Protein AF-A0A9E0UD85-F1 (afdb_monomer_lite)

Radius of gyration: 29.54 Å; chains: 1; bounding box: 103×54×74 Å

Foldseek 3Di:
DVLVVVVVLLCLLQVCLVVCQVVVCVVVVDAAPPQQFQDPRRGQAQPSQLLSLLSNLLLLLLVLLLLDDPVCSCVSVVVSVVSSVVSLCVCVVLSGHDNVNSVVSNVVSCVSSVVSSVVCVVPDDSPNPCPVSSVVSVVVVVVVVVVCCVPCVVVVVRRSDRDQQADEDAPVRCVPCVVVVPDQWADDPPNPAIAGWFKKKFDDVVLVVVLVVVVQKDFFAADDPVCVCVQQDLVDDQRSAGAYWDDGPNWTWPTWIWHCDPVNWIKIKTKTFDSYHYDVAGGMIIIHIFTWDWDDDVSRGIHTGTDRVPQDQDPVSVVSQVVVQVVDDPRMDMDTDDRDDDPPPPDDPPPPDDDDDDD

Secondary structure (DSSP, 8-state):
-HHHHHHHHHHHHHHHHHHHHHHHHHHH-PBPP-S----S-SB-SS-HHHHHHHHHHHHHHHHHHTTS-GGGTHHHHHHHHHHHHHHHHHHHHTTSS-HHHHHHHHHHHHHHHHHHHHHHHHHS---TT-HHHHHHHHHHHHHHHHHHHHHHHHHHHHHHS-----EEE-HHHHHHTGGGGS-SB---SSTT--PBP-EEEES-HHHHHHHHHHTT-EE--B--TTTGGGGG-TTS-TTTSPBPP-EETTEEPSEEEEE--TTS--EEEEEEEEEEEETTSPEEEEEEEEEEEEEEETTTEEEEEEPSS--S--HHHHHHHHHHHHHS-TT-EEEEPPPPPPTTTT-------------

Sequence (359 aa):
RGRIRHAYYWLAAAGFATLATPLLGALLRVPRPHLGLGLTLPWSFPSGPVLLATCVYGFLAISTARVLPERTRWLPFALASTLVAGAASSRVYLGAEWLTDVLGSIALGLAWVSALGLAFHRHSGLDRGRRLDAAVPVLTLVAGLAVQGWLFGESDLARYTPAPRVETLTRADWLADGWRRLPARRAALRQREGHSMTLQYAGDPADLAAIMEGLGWQQAETLDWDNALRLLSPSLPLADLPLIPQVVEGRQEAIALVNPGRDGKRRVLRLWPTRFRLAGGPPLWVGYVANLRRGSILDLIAFPATDSQAGGLSLGDRADLEAVNDWLPACQRLLLLPPAPSLHAGSEPHSRGVSVTRP

Structure (mmCIF, N/CA/C/O backbone):
data_AF-A0A9E0UD85-F1
#
_entry.id   AF-A0A9E0UD85-F1
#
loop_
_atom_site.group_PDB
_atom_site.id
_atom_site.type_symbol
_atom_site.label_atom_id
_atom_site.label_alt_id
_atom_site.label_comp_id
_atom_site.label_asym_id
_atom_site.label_entity_id
_atom_site.label_seq_id
_atom_site.pdbx_PDB_ins_code
_atom_site.Cartn_x
_atom_site.Cartn_y
_atom_site.Cartn_z
_atom_site.occupancy
_atom_site.B_iso_or_equiv
_atom_site.auth_seq_id
_atom_site.auth_comp_id
_atom_site.auth_asym_id
_atom_site.auth_atom_id
_atom_site.pdbx_PDB_model_num
ATOM 1 N N . ARG A 1 1 ? 36.569 -1.481 -28.384 1.00 54.25 1 ARG A N 1
ATOM 2 C CA . ARG A 1 1 ? 35.884 -0.221 -28.787 1.00 54.25 1 ARG A CA 1
ATOM 3 C C . ARG A 1 1 ? 34.349 -0.323 -28.756 1.00 54.25 1 ARG A C 1
ATOM 5 O O . ARG A 1 1 ? 33.740 0.591 -28.224 1.00 54.25 1 ARG A O 1
ATOM 12 N N . GLY A 1 2 ? 33.718 -1.412 -29.228 1.00 61.16 2 GLY A N 1
ATOM 13 C CA . GLY A 1 2 ? 32.248 -1.585 -29.174 1.00 61.16 2 GLY A CA 1
ATOM 14 C C . GLY A 1 2 ? 31.633 -1.544 -27.762 1.00 61.16 2 GLY A C 1
ATOM 15 O O . GLY A 1 2 ? 30.751 -0.735 -27.519 1.00 61.16 2 GLY A O 1
ATOM 16 N N . ARG A 1 3 ? 32.156 -2.315 -26.795 1.00 64.81 3 ARG A N 1
ATOM 17 C CA . ARG A 1 3 ? 31.612 -2.386 -25.415 1.00 64.81 3 ARG A CA 1
ATOM 18 C C . ARG A 1 3 ? 31.522 -1.037 -24.682 1.00 64.81 3 ARG A C 1
ATOM 20 O O . ARG A 1 3 ? 30.526 -0.769 -24.024 1.00 64.81 3 ARG A O 1
ATOM 27 N N . ILE A 1 4 ? 32.517 -0.167 -24.859 1.00 67.75 4 ILE A N 1
ATOM 28 C CA . ILE A 1 4 ? 32.550 1.171 -24.240 1.00 67.75 4 ILE A CA 1
ATOM 29 C C . ILE A 1 4 ? 31.417 2.057 -24.788 1.00 67.75 4 ILE A C 1
ATOM 31 O O . ILE A 1 4 ? 30.786 2.794 -24.041 1.00 67.75 4 ILE A O 1
ATOM 35 N N . ARG A 1 5 ? 31.085 1.935 -26.081 1.00 74.31 5 ARG A N 1
ATOM 36 C CA . ARG A 1 5 ? 29.978 2.689 -26.691 1.00 74.31 5 ARG A CA 1
ATOM 37 C C . ARG A 1 5 ? 28.620 2.273 -26.129 1.00 74.31 5 ARG A C 1
ATOM 39 O O . ARG A 1 5 ? 27.793 3.135 -25.869 1.00 74.31 5 ARG A O 1
ATOM 46 N N . HIS A 1 6 ? 28.406 0.978 -25.889 1.00 76.31 6 HIS A N 1
ATOM 47 C CA . HIS A 1 6 ? 27.163 0.485 -25.283 1.00 76.31 6 HIS A CA 1
ATOM 48 C C . HIS A 1 6 ? 26.984 1.005 -23.851 1.00 76.31 6 HIS A C 1
ATOM 50 O O . HIS A 1 6 ? 25.877 1.391 -23.486 1.00 76.31 6 HIS A O 1
ATOM 56 N N . ALA A 1 7 ? 28.068 1.083 -23.071 1.00 80.56 7 ALA A N 1
ATOM 57 C CA . ALA A 1 7 ? 28.034 1.670 -21.733 1.00 80.56 7 ALA A CA 1
ATOM 58 C C . ALA A 1 7 ? 27.605 3.148 -21.759 1.00 80.56 7 ALA A C 1
ATOM 60 O O . ALA A 1 7 ? 26.791 3.553 -20.935 1.00 80.56 7 ALA A O 1
ATOM 61 N N . TYR A 1 8 ? 28.060 3.938 -22.741 1.00 86.38 8 TYR A N 1
ATOM 62 C CA . TYR A 1 8 ? 27.617 5.331 -22.883 1.00 86.38 8 TYR A CA 1
ATOM 63 C C . TYR A 1 8 ? 26.123 5.468 -23.181 1.00 86.38 8 TYR A C 1
ATOM 65 O O . TYR A 1 8 ? 25.491 6.366 -22.637 1.00 86.38 8 TYR A O 1
ATOM 73 N N . TYR A 1 9 ? 25.531 4.583 -23.991 1.00 87.19 9 TYR A N 1
ATOM 74 C CA . TYR A 1 9 ? 24.081 4.616 -24.217 1.00 87.19 9 TYR A CA 1
ATOM 75 C C . TYR A 1 9 ? 23.294 4.265 -22.948 1.00 87.19 9 TYR A C 1
ATOM 77 O O . TYR A 1 9 ? 22.288 4.906 -22.666 1.00 87.19 9 TYR A O 1
ATOM 85 N N . TRP A 1 10 ? 23.775 3.313 -22.144 1.00 87.50 10 TRP A N 1
ATOM 86 C CA . TRP A 1 10 ? 23.178 3.009 -20.840 1.00 87.50 10 TRP A CA 1
ATOM 87 C C . TRP A 1 10 ? 23.283 4.180 -19.860 1.00 87.50 10 TRP A C 1
ATOM 89 O O . TRP A 1 10 ? 22.296 4.531 -19.212 1.00 87.50 10 TRP A O 1
ATOM 99 N N . LEU A 1 11 ? 24.448 4.829 -19.806 1.00 89.06 11 LEU A N 1
ATOM 100 C CA . LEU A 1 11 ? 24.644 6.048 -19.024 1.00 89.06 11 LEU A CA 1
ATOM 101 C C . LEU A 1 11 ? 23.749 7.186 -19.519 1.00 89.06 11 LEU A C 1
ATOM 103 O O . LEU A 1 11 ? 23.201 7.909 -18.701 1.00 89.06 11 LEU A O 1
ATOM 107 N N . ALA A 1 12 ? 23.545 7.330 -20.828 1.00 90.62 12 ALA A N 1
ATOM 108 C CA . ALA A 1 12 ? 22.638 8.330 -21.386 1.00 90.62 12 ALA A CA 1
ATOM 109 C C . ALA A 1 12 ? 21.160 8.019 -21.082 1.00 90.62 12 ALA A C 1
ATOM 111 O O . ALA A 1 12 ? 20.381 8.935 -20.825 1.00 90.62 12 ALA A O 1
ATOM 112 N N . ALA A 1 13 ? 20.765 6.741 -21.078 1.00 90.19 13 ALA A N 1
ATOM 113 C CA . ALA A 1 13 ? 19.411 6.319 -20.722 1.00 90.19 13 ALA A CA 1
ATOM 114 C C . ALA A 1 13 ? 19.089 6.641 -19.253 1.00 90.19 13 ALA A C 1
ATOM 116 O O . ALA A 1 13 ? 18.087 7.295 -18.974 1.00 90.19 13 ALA A O 1
ATOM 117 N N . ALA A 1 14 ? 19.952 6.228 -18.319 1.00 90.56 14 ALA A N 1
ATOM 118 C CA . ALA A 1 14 ? 19.758 6.498 -16.893 1.00 90.56 14 ALA A CA 1
ATOM 119 C C . ALA A 1 14 ? 20.010 7.977 -16.541 1.00 90.56 14 ALA A C 1
ATOM 121 O O . ALA A 1 14 ? 19.222 8.597 -15.827 1.00 90.56 14 ALA A O 1
ATOM 122 N N . GLY A 1 15 ? 21.075 8.555 -17.103 1.00 92.00 15 GLY A N 1
ATOM 123 C CA . GLY A 1 15 ? 21.541 9.916 -16.844 1.00 92.00 15 GLY A CA 1
ATOM 124 C C . GLY A 1 15 ? 20.521 10.989 -17.214 1.00 92.00 15 GLY A C 1
ATOM 125 O O . GLY A 1 15 ? 20.361 11.970 -16.488 1.00 92.00 15 GLY A O 1
ATOM 126 N N . PHE A 1 16 ? 19.773 10.785 -18.304 1.00 94.62 16 PHE A N 1
ATOM 127 C CA . PHE A 1 16 ? 18.708 11.706 -18.692 1.00 94.62 16 PHE A CA 1
ATOM 128 C C . PHE A 1 16 ? 17.639 11.829 -17.607 1.00 94.62 16 PHE A C 1
ATOM 130 O O . PHE A 1 16 ? 17.331 12.940 -17.192 1.00 94.62 16 PHE A O 1
ATOM 137 N N . ALA A 1 17 ? 17.117 10.712 -17.092 1.00 92.38 17 ALA A N 1
ATOM 138 C CA . ALA A 1 17 ? 16.087 10.751 -16.057 1.00 92.38 17 ALA A CA 1
ATOM 139 C C . ALA A 1 17 ? 16.604 11.390 -14.757 1.00 92.38 17 ALA A C 1
ATOM 141 O O . ALA A 1 17 ? 15.901 12.202 -14.151 1.00 92.38 17 ALA A O 1
ATOM 142 N N . THR A 1 18 ? 17.846 11.091 -14.357 1.00 91.44 18 THR A N 1
ATOM 143 C CA . THR A 1 18 ? 18.454 11.669 -13.146 1.00 91.44 18 THR A CA 1
ATOM 144 C C . THR A 1 18 ? 18.678 13.178 -13.239 1.00 91.44 18 THR A C 1
ATOM 146 O O . THR A 1 18 ? 18.594 13.858 -12.223 1.00 91.44 18 THR A O 1
ATOM 149 N N . LEU A 1 19 ? 18.934 13.713 -14.438 1.00 94.00 19 LEU A N 1
ATOM 150 C CA . LEU A 1 19 ? 19.153 15.147 -14.658 1.00 94.00 19 LEU A CA 1
ATOM 151 C C . LEU A 1 19 ? 17.847 15.898 -14.941 1.00 94.00 19 LEU A C 1
ATOM 153 O O . LEU A 1 19 ? 17.613 16.971 -14.387 1.00 94.00 19 LEU A O 1
ATOM 157 N N . ALA A 1 20 ? 16.980 15.330 -15.780 1.00 93.00 20 ALA A N 1
ATOM 158 C CA . ALA A 1 20 ? 15.721 15.949 -16.178 1.00 93.00 20 ALA A CA 1
ATOM 159 C C . ALA A 1 20 ? 14.769 16.120 -14.990 1.00 93.00 20 ALA A C 1
ATOM 161 O O . ALA A 1 20 ? 14.083 17.133 -14.913 1.00 93.00 20 ALA A O 1
ATOM 162 N N . THR A 1 21 ? 14.758 15.173 -14.045 1.00 92.12 21 THR A N 1
ATOM 163 C CA . THR A 1 21 ? 13.859 15.210 -12.880 1.00 92.12 21 THR A CA 1
ATOM 164 C C . THR A 1 21 ? 14.040 16.462 -12.011 1.00 92.12 21 THR A C 1
ATOM 166 O O . THR A 1 21 ? 13.080 17.221 -11.877 1.00 92.12 21 THR A O 1
ATOM 169 N N . PRO A 1 22 ? 15.227 16.749 -11.441 1.00 91.31 22 PRO A N 1
ATOM 170 C CA . PRO A 1 22 ? 15.416 17.960 -10.645 1.00 91.31 22 PRO A CA 1
ATOM 171 C C . PRO A 1 22 ? 15.335 19.240 -11.487 1.00 91.31 22 PRO A C 1
ATOM 173 O O . PRO A 1 22 ? 14.810 20.239 -11.002 1.00 91.31 22 PRO A O 1
ATOM 176 N N . LEU A 1 23 ? 15.808 19.222 -12.740 1.00 92.81 23 LEU A N 1
ATOM 177 C CA . LEU A 1 23 ? 15.816 20.405 -13.606 1.00 92.81 23 LEU A CA 1
ATOM 178 C C . LEU A 1 23 ? 14.397 20.860 -13.967 1.00 92.81 23 LEU A C 1
ATOM 180 O O . LEU A 1 23 ? 14.038 22.018 -13.753 1.00 92.81 23 LEU A O 1
ATOM 184 N N . LEU A 1 24 ? 13.581 19.945 -14.494 1.00 92.12 24 LEU A N 1
ATOM 185 C CA . LEU A 1 24 ? 12.194 20.236 -14.850 1.00 92.12 24 LEU A CA 1
ATOM 186 C C . LEU A 1 24 ? 11.335 20.457 -13.604 1.00 92.12 24 LEU A C 1
ATOM 188 O O . LEU A 1 24 ? 10.466 21.326 -13.629 1.00 92.12 24 LEU A O 1
ATOM 192 N N . GLY A 1 25 ? 11.618 19.751 -12.504 1.00 90.81 25 GLY A N 1
ATOM 193 C CA . GLY A 1 25 ? 10.969 19.994 -11.216 1.00 90.81 25 GLY A CA 1
ATOM 194 C C . GLY A 1 25 ? 11.194 21.420 -10.715 1.00 90.81 25 GLY A C 1
ATOM 195 O O . GLY A 1 25 ? 10.236 22.119 -10.388 1.00 90.81 25 GLY A O 1
ATOM 196 N N . ALA A 1 26 ? 12.442 21.896 -10.732 1.00 90.19 26 ALA A N 1
ATOM 197 C CA . ALA A 1 26 ? 12.783 23.253 -10.310 1.00 90.19 26 ALA A CA 1
ATOM 198 C C . ALA A 1 26 ? 12.193 24.340 -11.226 1.00 90.19 26 ALA A C 1
ATOM 200 O O . ALA A 1 26 ? 11.882 25.434 -10.741 1.00 90.19 26 ALA A O 1
ATOM 201 N N . LEU A 1 27 ? 12.041 24.036 -12.521 1.00 93.00 27 LEU A N 1
ATOM 202 C CA . LEU A 1 27 ? 11.499 24.940 -13.534 1.00 93.00 27 LEU A CA 1
ATOM 203 C C . LEU A 1 27 ? 9.970 25.054 -13.466 1.00 93.00 27 LEU A C 1
ATOM 205 O O . LEU A 1 27 ? 9.442 26.160 -13.432 1.00 93.00 27 LEU A O 1
ATOM 209 N N . LEU A 1 28 ? 9.265 23.920 -13.457 1.00 91.88 28 LEU A N 1
ATOM 210 C CA . LEU A 1 28 ? 7.803 23.871 -13.582 1.00 91.88 28 LEU A CA 1
ATOM 211 C C . LEU A 1 28 ? 7.087 23.946 -12.232 1.00 91.88 28 LEU A C 1
ATOM 213 O O . LEU A 1 28 ? 5.944 24.386 -12.167 1.00 91.88 28 LEU A O 1
ATOM 217 N N . ARG A 1 29 ? 7.756 23.521 -11.155 1.00 89.25 29 ARG A N 1
ATOM 218 C CA . ARG A 1 29 ? 7.295 23.612 -9.763 1.00 89.25 29 ARG A CA 1
ATOM 219 C C . ARG A 1 29 ? 5.865 23.117 -9.509 1.00 89.25 29 ARG A C 1
ATOM 221 O O . ARG A 1 29 ? 5.172 23.646 -8.643 1.00 89.25 29 ARG A O 1
ATOM 228 N N . VAL A 1 30 ? 5.435 22.083 -10.231 1.00 88.06 30 VAL A N 1
ATOM 229 C CA . VAL A 1 30 ? 4.086 21.514 -10.096 1.00 88.06 30 VAL A CA 1
ATOM 230 C C . VAL A 1 30 ? 3.896 20.954 -8.677 1.00 88.06 30 VAL A C 1
ATOM 232 O O . VAL A 1 30 ? 4.694 20.103 -8.263 1.00 88.06 30 VAL A O 1
ATOM 235 N N . PRO A 1 31 ? 2.874 21.400 -7.921 1.00 86.94 31 PRO A N 1
ATOM 236 C CA . PRO A 1 31 ? 2.636 20.936 -6.558 1.00 86.94 31 PRO A CA 1
ATOM 237 C C . PRO A 1 31 ? 2.154 19.477 -6.525 1.00 86.94 31 PRO A C 1
ATOM 239 O O . PRO A 1 31 ? 1.392 19.036 -7.387 1.00 86.94 31 PRO A O 1
ATOM 242 N N . ARG A 1 32 ? 2.585 18.723 -5.507 1.00 84.94 32 ARG A N 1
ATOM 243 C CA . ARG A 1 32 ? 2.159 17.330 -5.276 1.00 84.94 32 ARG A CA 1
ATOM 244 C C . ARG A 1 32 ? 0.773 17.238 -4.624 1.00 84.94 32 ARG A C 1
ATOM 246 O O . ARG A 1 32 ? 0.379 18.166 -3.915 1.00 84.94 32 ARG A O 1
ATOM 253 N N . PRO A 1 33 ? 0.069 16.100 -4.775 1.00 84.94 33 PRO A N 1
ATOM 254 C CA . PRO A 1 33 ? -1.108 15.804 -3.966 1.00 84.94 33 PRO A CA 1
ATOM 255 C C . PRO A 1 33 ? -0.786 15.831 -2.461 1.00 84.94 33 PRO A C 1
ATOM 257 O O . PRO A 1 33 ? 0.208 15.264 -2.001 1.00 84.94 33 PRO A O 1
ATOM 260 N N . HIS A 1 34 ? -1.634 16.489 -1.671 1.00 78.19 34 HIS A N 1
ATOM 261 C CA . HIS A 1 34 ? -1.431 16.649 -0.230 1.00 78.19 34 HIS A CA 1
ATOM 262 C C . HIS A 1 34 ? -2.008 15.464 0.554 1.00 78.19 34 HIS A C 1
ATOM 264 O O . HIS A 1 34 ? -3.104 15.546 1.100 1.00 78.19 34 HIS A O 1
ATOM 270 N N . LEU A 1 35 ? -1.255 14.364 0.620 1.00 76.31 35 LEU A N 1
ATOM 271 C CA . LEU A 1 35 ? -1.628 13.156 1.377 1.00 76.31 35 LEU A CA 1
ATOM 272 C C . LEU A 1 35 ? -0.715 12.870 2.582 1.00 76.31 35 LEU A C 1
ATOM 274 O O . LEU A 1 35 ? -0.780 11.795 3.167 1.00 76.31 35 LEU A O 1
ATOM 278 N N . GLY A 1 36 ? 0.136 13.827 2.970 1.00 72.94 36 GLY A N 1
ATOM 279 C CA . GLY A 1 36 ? 1.023 13.678 4.132 1.00 72.94 36 GLY A CA 1
ATOM 280 C C . GLY A 1 36 ? 2.153 12.659 3.935 1.00 72.94 36 GLY A C 1
ATOM 281 O O . GLY A 1 36 ? 2.607 12.064 4.910 1.00 72.94 36 GLY A O 1
ATOM 282 N N . LEU A 1 37 ? 2.579 12.446 2.684 1.00 81.38 37 LEU A N 1
ATOM 283 C CA . LEU A 1 37 ? 3.680 11.550 2.318 1.00 81.38 37 LEU A CA 1
ATOM 284 C C . LEU A 1 37 ? 5.044 12.219 2.552 1.00 81.38 37 LEU A C 1
ATOM 286 O O . LEU A 1 37 ? 5.222 13.402 2.256 1.00 81.38 37 LEU A O 1
ATOM 290 N N . GLY A 1 38 ? 6.028 11.449 3.020 1.00 77.00 38 GLY A N 1
ATOM 291 C CA . GLY A 1 38 ? 7.390 11.908 3.330 1.00 77.00 38 GLY A CA 1
ATOM 292 C C . GLY A 1 38 ? 8.336 11.908 2.124 1.00 77.00 38 GLY A C 1
ATOM 293 O O . GLY A 1 38 ? 9.442 11.376 2.206 1.00 77.00 38 GLY A O 1
ATOM 294 N N . LEU A 1 39 ? 7.899 12.432 0.977 1.00 80.88 39 LEU A N 1
ATOM 295 C CA . LEU A 1 39 ? 8.686 12.402 -0.264 1.00 80.88 39 LEU A CA 1
ATOM 296 C C . LEU A 1 39 ? 9.785 13.479 -0.268 1.00 80.88 39 LEU A C 1
ATOM 298 O O . LEU A 1 39 ? 9.583 14.595 0.198 1.00 80.88 39 LEU A O 1
ATOM 302 N N . THR A 1 40 ? 10.956 13.146 -0.821 1.00 72.38 40 THR A N 1
ATOM 303 C CA . THR A 1 40 ? 12.168 13.987 -0.762 1.00 72.38 40 THR A CA 1
ATOM 304 C C . THR A 1 40 ? 12.141 15.198 -1.694 1.00 72.38 40 THR A C 1
ATOM 306 O O . THR A 1 40 ? 12.756 16.217 -1.386 1.00 72.38 40 THR A O 1
ATOM 309 N N . LEU A 1 41 ? 11.453 15.103 -2.836 1.00 76.06 41 LEU A N 1
ATOM 310 C CA . LEU A 1 41 ? 11.327 16.198 -3.799 1.00 76.06 41 LEU A CA 1
ATOM 311 C C . LEU A 1 41 ? 9.960 16.881 -3.664 1.00 76.06 41 LEU A C 1
ATOM 313 O O . LEU A 1 41 ? 8.939 16.193 -3.728 1.00 76.06 41 LEU A O 1
ATOM 317 N N . PRO A 1 42 ? 9.906 18.222 -3.571 1.00 78.06 42 PRO A N 1
ATOM 318 C CA . PRO A 1 42 ? 8.650 18.943 -3.362 1.00 78.06 42 PRO A CA 1
ATOM 319 C C . PRO A 1 42 ? 7.751 18.982 -4.610 1.00 78.06 42 PRO A C 1
ATOM 321 O O . PRO A 1 42 ? 6.561 19.268 -4.498 1.00 78.06 42 PRO A O 1
ATOM 324 N N . TRP A 1 43 ? 8.297 18.688 -5.794 1.00 86.12 43 TRP A N 1
ATOM 325 C CA . TRP A 1 43 ? 7.593 18.803 -7.074 1.00 86.12 43 TRP A CA 1
ATOM 326 C C . TRP A 1 43 ? 7.104 17.459 -7.595 1.00 86.12 43 TRP A C 1
ATOM 328 O O . TRP A 1 43 ? 7.780 16.444 -7.419 1.00 86.12 43 TRP A O 1
ATOM 338 N N . SER A 1 44 ? 5.945 17.478 -8.253 1.00 85.44 44 SER A N 1
ATOM 339 C CA . SER A 1 44 ? 5.272 16.295 -8.800 1.00 85.44 44 SER A CA 1
ATOM 340 C C . SER A 1 44 ? 5.741 15.930 -10.215 1.00 85.44 44 SER A C 1
ATOM 342 O O . SER A 1 44 ? 5.829 14.750 -10.547 1.00 85.44 44 SER A O 1
ATOM 344 N N . PHE A 1 45 ? 6.100 16.928 -11.034 1.00 89.50 45 PHE A N 1
ATOM 345 C CA . PHE A 1 45 ? 6.522 16.720 -12.420 1.00 89.50 45 PHE A CA 1
ATOM 346 C C . PHE A 1 45 ? 8.015 17.016 -12.650 1.00 89.50 45 PHE A C 1
ATOM 348 O O . PHE A 1 45 ? 8.492 18.064 -12.212 1.00 89.50 45 PHE A O 1
ATOM 355 N N . PRO A 1 46 ? 8.723 16.179 -13.429 1.00 90.81 46 PRO A N 1
ATOM 356 C CA . PRO A 1 46 ? 8.315 14.852 -13.880 1.00 90.81 46 PRO A CA 1
ATOM 357 C C . PRO A 1 46 ? 8.427 13.836 -12.737 1.00 90.81 46 PRO A C 1
ATOM 359 O O . PRO A 1 46 ? 9.175 14.013 -11.774 1.00 90.81 46 PRO A O 1
ATOM 362 N N . SER A 1 47 ? 7.716 12.728 -12.890 1.00 92.25 47 SER A N 1
ATOM 363 C CA . SER A 1 47 ? 7.858 11.556 -12.042 1.00 92.25 47 SER A CA 1
ATOM 364 C C . SER A 1 47 ? 9.219 10.912 -12.285 1.00 92.25 47 SER A C 1
ATOM 366 O O . SER A 1 47 ? 9.419 10.211 -13.279 1.00 92.25 47 SER A O 1
ATOM 368 N N . GLY A 1 48 ? 10.167 11.136 -11.375 1.00 90.88 48 GLY A N 1
ATOM 369 C CA . GLY A 1 48 ? 11.512 10.565 -11.471 1.00 90.88 48 GLY A CA 1
ATOM 370 C C . GLY A 1 48 ? 11.515 9.039 -11.630 1.00 90.88 48 GLY A C 1
ATOM 371 O O . GLY A 1 48 ? 12.130 8.539 -12.574 1.00 90.88 48 GLY A O 1
ATOM 372 N N . PRO A 1 49 ? 10.796 8.280 -10.777 1.00 91.69 49 PRO A N 1
ATOM 373 C CA . PRO A 1 49 ? 10.724 6.825 -10.889 1.00 91.69 49 PRO A CA 1
ATOM 374 C C . PRO A 1 49 ? 10.119 6.346 -12.212 1.00 91.69 49 PRO A C 1
ATOM 376 O O . PRO A 1 49 ? 10.645 5.412 -12.814 1.00 91.69 49 PRO A O 1
ATOM 379 N N . VAL A 1 50 ? 9.048 6.985 -12.698 1.00 95.88 50 VAL A N 1
ATOM 380 C CA . VAL A 1 50 ? 8.394 6.591 -13.958 1.00 95.88 50 VAL A CA 1
ATOM 381 C C . VAL A 1 50 ? 9.252 6.964 -15.161 1.00 95.88 50 VAL A C 1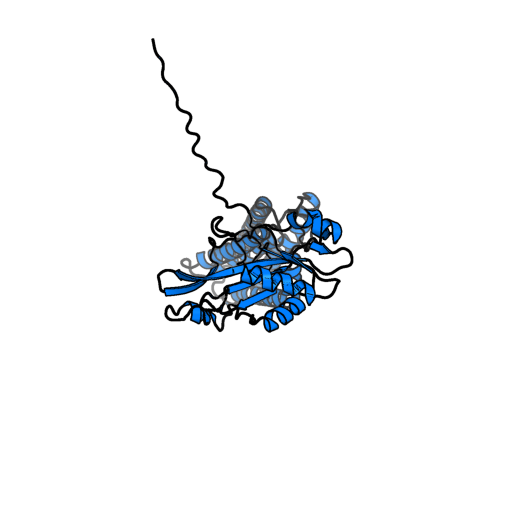
ATOM 383 O O . VAL A 1 50 ? 9.391 6.160 -16.084 1.00 95.88 50 VAL A O 1
ATOM 386 N N . LEU A 1 51 ? 9.873 8.145 -15.150 1.00 96.31 51 LEU A N 1
ATOM 387 C CA . LEU A 1 51 ? 10.781 8.589 -16.203 1.00 96.31 51 LEU A CA 1
ATOM 388 C C . LEU A 1 51 ? 12.003 7.668 -16.295 1.00 96.31 51 LEU A C 1
ATOM 390 O O . LEU A 1 51 ? 12.342 7.201 -17.382 1.00 96.31 51 LEU A O 1
ATOM 394 N N . LEU A 1 52 ? 12.627 7.347 -15.157 1.00 94.81 52 LEU A N 1
ATOM 395 C CA . LEU A 1 52 ? 13.761 6.426 -15.095 1.00 94.81 52 LEU A CA 1
ATOM 396 C C . LEU A 1 52 ? 13.367 5.021 -15.561 1.00 94.81 52 LEU A C 1
ATOM 398 O O . LEU A 1 52 ? 14.066 4.451 -16.397 1.00 94.81 52 LEU A O 1
ATOM 402 N N . ALA A 1 53 ? 12.240 4.484 -15.082 1.00 94.88 53 ALA A N 1
ATOM 403 C CA . ALA A 1 53 ? 11.729 3.183 -15.509 1.00 94.88 53 ALA A CA 1
ATOM 404 C C . ALA A 1 53 ? 11.472 3.146 -17.023 1.00 94.88 53 ALA A C 1
ATOM 406 O O . ALA A 1 53 ? 11.901 2.211 -17.697 1.00 94.88 53 ALA A O 1
ATOM 407 N N . THR A 1 54 ? 10.841 4.185 -17.578 1.00 97.06 54 THR A N 1
ATOM 408 C CA . THR A 1 54 ? 10.575 4.292 -19.022 1.00 97.06 54 THR A CA 1
ATOM 409 C C . THR A 1 54 ? 11.878 4.312 -19.818 1.00 97.06 54 THR A C 1
ATOM 411 O O . THR A 1 54 ? 12.017 3.568 -20.789 1.00 97.06 54 THR A O 1
ATOM 414 N N . CYS A 1 55 ? 12.864 5.098 -19.377 1.00 96.00 55 CYS A N 1
ATOM 415 C CA . CYS A 1 55 ? 14.162 5.204 -20.035 1.00 96.00 55 CYS A CA 1
ATOM 416 C C . CYS A 1 55 ? 14.970 3.902 -19.990 1.00 96.00 55 CYS A C 1
ATOM 418 O O . CYS A 1 55 ? 15.446 3.422 -21.020 1.00 96.00 55 CYS A O 1
ATOM 420 N N . VAL A 1 56 ? 15.115 3.317 -18.800 1.00 93.69 56 VAL A N 1
ATOM 421 C CA . VAL A 1 56 ? 15.947 2.131 -18.561 1.00 93.69 56 VAL A CA 1
ATOM 422 C C . VAL A 1 56 ? 15.299 0.882 -19.152 1.00 93.69 56 VAL A C 1
ATOM 424 O O . VAL A 1 56 ? 15.949 0.177 -19.924 1.00 93.69 56 VAL A O 1
ATOM 427 N N . TYR A 1 57 ? 14.022 0.614 -18.858 1.00 94.56 57 TYR A N 1
ATOM 428 C CA . TYR A 1 57 ? 13.336 -0.570 -19.387 1.00 94.56 57 TYR A CA 1
ATOM 429 C C . TYR A 1 57 ? 13.051 -0.444 -20.885 1.00 94.56 57 TYR A C 1
ATOM 431 O O . TYR A 1 57 ? 13.185 -1.427 -21.612 1.00 94.56 57 TYR A O 1
ATOM 439 N N . GLY A 1 58 ? 12.736 0.757 -21.378 1.00 94.25 58 GLY A N 1
ATOM 440 C CA . GLY A 1 58 ? 12.568 1.004 -22.809 1.00 94.25 58 GLY A CA 1
ATOM 441 C C . GLY A 1 58 ? 13.861 0.765 -23.591 1.00 94.25 58 GLY A C 1
ATOM 442 O O . GLY A 1 58 ? 13.861 0.056 -24.600 1.00 94.25 58 GLY A O 1
ATOM 443 N N . PHE A 1 59 ? 14.997 1.274 -23.102 1.00 92.62 59 PHE A N 1
ATOM 444 C CA . PHE A 1 59 ? 16.291 1.007 -23.732 1.00 92.62 59 PHE A CA 1
ATOM 445 C C . PHE A 1 59 ? 16.721 -0.466 -23.596 1.00 92.62 59 PHE A C 1
ATOM 447 O O . PHE A 1 59 ? 17.281 -1.044 -24.537 1.00 92.62 59 PHE A O 1
ATOM 454 N N . LEU A 1 60 ? 16.397 -1.119 -22.473 1.00 91.31 60 LEU A N 1
ATOM 455 C CA . LEU A 1 60 ? 16.588 -2.561 -22.307 1.00 91.31 60 LEU A CA 1
ATOM 456 C C . LEU A 1 60 ? 15.812 -3.353 -23.364 1.00 91.31 60 LEU A C 1
ATOM 458 O O . LEU A 1 60 ? 16.371 -4.253 -23.990 1.00 91.31 60 LEU A O 1
ATOM 462 N N . ALA A 1 61 ? 14.553 -2.993 -23.614 1.00 92.31 61 ALA A N 1
ATOM 463 C CA . ALA A 1 61 ? 13.733 -3.635 -24.633 1.00 92.31 61 ALA A CA 1
ATOM 464 C C . ALA A 1 61 ? 14.346 -3.475 -26.032 1.00 92.31 61 ALA A C 1
ATOM 466 O O . ALA A 1 61 ? 14.495 -4.458 -26.756 1.00 92.31 61 ALA A O 1
ATOM 467 N N . ILE A 1 62 ? 14.805 -2.268 -26.388 1.00 90.69 62 ILE A N 1
ATOM 468 C CA . ILE A 1 62 ? 15.453 -2.005 -27.686 1.00 90.69 62 ILE A CA 1
ATOM 469 C C . ILE A 1 62 ? 16.744 -2.814 -27.851 1.00 90.69 62 ILE A C 1
ATOM 471 O O . ILE A 1 62 ? 17.009 -3.342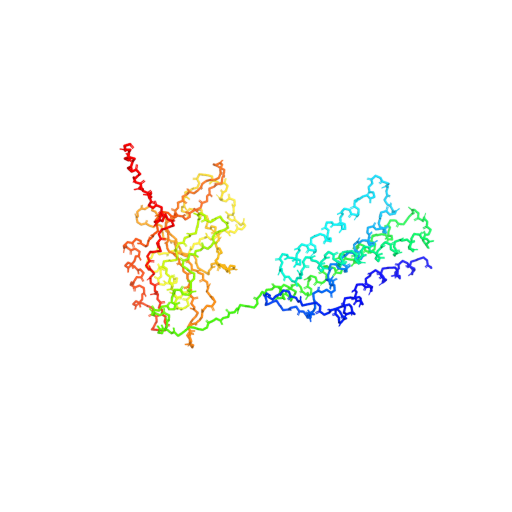 -28.934 1.00 90.69 62 ILE A O 1
ATOM 475 N N . SER A 1 63 ? 17.575 -2.897 -26.811 1.00 86.94 63 SER A N 1
ATOM 476 C CA . SER A 1 63 ? 18.856 -3.610 -26.879 1.00 86.94 63 SER A CA 1
ATOM 477 C C . SER A 1 63 ? 18.681 -5.132 -26.931 1.00 86.94 63 SER A C 1
ATOM 479 O O . SER A 1 63 ? 19.342 -5.794 -27.732 1.00 86.94 63 SER A O 1
ATOM 481 N N . THR A 1 64 ? 17.750 -5.685 -26.152 1.00 86.25 64 THR A N 1
ATOM 482 C CA . THR A 1 64 ? 17.450 -7.128 -26.114 1.00 86.25 64 THR A CA 1
ATOM 483 C C . THR A 1 64 ? 16.707 -7.611 -27.364 1.00 86.25 64 THR A C 1
ATOM 485 O O . THR A 1 64 ? 17.063 -8.652 -27.920 1.00 86.25 64 THR A O 1
ATOM 488 N N . ALA A 1 65 ? 15.740 -6.841 -27.879 1.00 88.00 65 ALA A N 1
ATOM 489 C CA . ALA A 1 65 ? 14.953 -7.214 -29.058 1.00 88.00 65 ALA A CA 1
ATOM 490 C C . ALA A 1 65 ? 15.810 -7.421 -30.322 1.00 88.00 65 ALA A C 1
ATOM 492 O O . ALA A 1 65 ? 15.448 -8.209 -31.194 1.00 88.00 65 ALA A O 1
ATOM 493 N N . ARG A 1 66 ? 16.982 -6.779 -30.422 1.00 81.81 66 ARG A N 1
ATOM 494 C CA . ARG A 1 66 ? 17.903 -6.963 -31.562 1.00 81.81 66 ARG A CA 1
ATOM 495 C C . ARG A 1 66 ? 18.526 -8.351 -31.634 1.00 81.81 66 ARG A C 1
ATOM 497 O O . ARG A 1 66 ? 18.878 -8.798 -32.724 1.00 81.81 66 ARG A O 1
ATOM 504 N N . VAL A 1 67 ? 18.688 -9.009 -30.489 1.00 82.69 67 VAL A N 1
ATOM 505 C CA . VAL A 1 67 ? 19.310 -10.337 -30.400 1.00 82.69 67 VAL A CA 1
ATOM 506 C C . VAL A 1 67 ? 18.263 -11.450 -30.541 1.00 82.69 67 VAL A C 1
ATOM 508 O O . VAL A 1 67 ? 18.607 -12.607 -30.789 1.00 82.69 67 VAL A O 1
ATOM 511 N N . LEU A 1 68 ? 16.977 -11.105 -30.422 1.00 83.94 68 LEU A N 1
ATOM 512 C CA . LEU A 1 68 ? 15.867 -12.044 -30.511 1.00 83.94 68 LEU A CA 1
ATOM 513 C C . LEU A 1 68 ? 15.358 -12.234 -31.957 1.00 83.94 68 LEU A C 1
ATOM 515 O O . LEU A 1 68 ? 15.379 -11.294 -32.766 1.00 83.94 68 LEU A O 1
ATOM 519 N N . PRO A 1 69 ? 14.862 -13.444 -32.287 1.00 84.88 69 PRO A N 1
ATOM 520 C CA . PRO A 1 69 ? 14.103 -13.699 -33.509 1.00 84.88 69 PRO A CA 1
ATOM 521 C C . PRO A 1 69 ? 12.876 -12.793 -33.619 1.00 84.88 69 PRO A C 1
ATOM 523 O O . PRO A 1 69 ? 12.249 -12.471 -32.615 1.00 84.88 69 PRO A O 1
ATOM 526 N N . GLU A 1 70 ? 12.479 -12.445 -34.844 1.00 85.56 70 GLU A N 1
ATOM 527 C CA . GLU A 1 70 ? 11.371 -11.518 -35.121 1.00 85.56 70 GLU A CA 1
ATOM 528 C C . GLU A 1 70 ? 10.064 -11.879 -34.397 1.00 85.56 70 GLU A C 1
ATOM 530 O O . GLU A 1 70 ? 9.428 -11.009 -33.806 1.00 85.56 70 GLU A O 1
ATOM 535 N N . ARG A 1 71 ? 9.737 -13.176 -34.323 1.00 89.62 71 ARG A N 1
ATOM 536 C CA . ARG A 1 71 ? 8.536 -13.697 -33.645 1.00 89.62 71 ARG A CA 1
ATOM 537 C C . ARG A 1 71 ? 8.470 -13.383 -32.147 1.00 89.62 71 ARG A C 1
ATOM 539 O O . ARG A 1 71 ? 7.378 -13.327 -31.594 1.00 89.62 71 ARG A O 1
ATOM 546 N N . THR A 1 72 ? 9.610 -13.197 -31.482 1.00 89.94 72 THR A N 1
ATOM 547 C CA . THR A 1 72 ? 9.693 -12.949 -30.031 1.00 89.94 72 THR A CA 1
ATOM 548 C C . THR A 1 72 ? 10.167 -11.539 -29.695 1.00 89.94 72 THR A C 1
ATOM 550 O O . THR A 1 72 ? 10.301 -11.204 -28.519 1.00 89.94 72 THR A O 1
ATOM 553 N N . ARG A 1 73 ? 10.368 -10.671 -30.699 1.00 89.31 73 ARG A N 1
ATOM 554 C CA . ARG A 1 73 ? 10.793 -9.277 -30.486 1.00 89.31 73 ARG A CA 1
ATOM 555 C C . ARG A 1 73 ? 9.797 -8.445 -29.699 1.00 89.31 73 ARG A C 1
ATOM 557 O O . ARG A 1 73 ? 10.208 -7.454 -29.114 1.00 89.31 73 ARG A O 1
ATOM 564 N N . TRP A 1 74 ? 8.525 -8.832 -29.671 1.00 93.38 74 TRP A N 1
ATOM 565 C CA . TRP A 1 74 ? 7.505 -8.143 -28.887 1.00 93.38 74 TRP A CA 1
ATOM 566 C C . TRP A 1 74 ? 7.650 -8.393 -27.375 1.00 93.38 74 TRP A C 1
ATOM 568 O O . TRP A 1 74 ? 7.244 -7.538 -26.592 1.00 93.38 74 TRP A O 1
ATOM 578 N N . LEU A 1 75 ? 8.268 -9.508 -26.951 1.00 93.19 75 LEU A N 1
ATOM 579 C CA . LEU A 1 75 ? 8.351 -9.896 -25.535 1.00 93.19 75 LEU A CA 1
ATOM 580 C C . LEU A 1 75 ? 9.086 -8.863 -24.663 1.00 93.19 75 LEU A C 1
ATOM 582 O O . LEU A 1 75 ? 8.527 -8.480 -23.635 1.00 93.19 75 LEU A O 1
ATOM 586 N N . PRO A 1 76 ? 10.282 -8.352 -25.030 1.00 91.81 76 PRO A N 1
ATOM 587 C CA . PRO A 1 76 ? 10.946 -7.335 -24.219 1.00 91.81 76 PRO A CA 1
ATOM 588 C C . PRO A 1 76 ? 10.154 -6.032 -24.111 1.00 91.81 76 PRO A C 1
ATOM 590 O O . PRO A 1 76 ? 10.168 -5.406 -23.056 1.00 91.81 76 PRO A O 1
ATOM 593 N N . PHE A 1 77 ? 9.446 -5.633 -25.174 1.00 94.31 77 PHE A N 1
ATOM 594 C CA . PHE A 1 77 ? 8.589 -4.446 -25.136 1.00 94.31 77 PHE A CA 1
ATOM 595 C C . PHE A 1 77 ? 7.377 -4.670 -24.235 1.00 94.31 77 PHE A C 1
ATOM 597 O O . PHE A 1 77 ? 7.101 -3.822 -23.398 1.00 94.31 77 PHE A O 1
ATOM 604 N N . ALA A 1 78 ? 6.709 -5.823 -24.329 1.00 95.62 78 ALA A N 1
ATOM 605 C CA . ALA A 1 78 ? 5.592 -6.159 -23.449 1.00 95.62 78 ALA A CA 1
ATOM 606 C C . ALA A 1 78 ? 6.013 -6.191 -21.971 1.00 95.62 78 ALA A C 1
ATOM 608 O O . ALA A 1 78 ? 5.317 -5.636 -21.118 1.00 95.62 78 ALA A O 1
ATOM 609 N N . LEU A 1 79 ? 7.179 -6.772 -21.667 1.00 94.62 79 LEU A N 1
ATOM 610 C CA . LEU A 1 79 ? 7.729 -6.783 -20.313 1.00 94.62 79 LEU A CA 1
ATOM 611 C C . LEU A 1 79 ? 8.060 -5.364 -19.829 1.00 94.62 79 LEU A C 1
ATOM 613 O O . LEU A 1 79 ? 7.635 -4.981 -18.742 1.00 94.62 79 LEU A O 1
ATOM 617 N N . ALA A 1 80 ? 8.760 -4.563 -20.639 1.00 95.00 80 ALA A N 1
ATOM 618 C CA . ALA A 1 80 ? 9.080 -3.179 -20.296 1.00 95.00 80 ALA A CA 1
ATOM 619 C C . ALA A 1 80 ? 7.813 -2.342 -20.067 1.00 95.00 80 ALA A C 1
ATOM 621 O O . ALA A 1 80 ? 7.717 -1.654 -19.054 1.00 95.00 80 ALA A O 1
ATOM 622 N N . SER A 1 81 ? 6.815 -2.446 -20.948 1.00 95.81 81 SER A N 1
ATOM 623 C CA . SER A 1 81 ? 5.525 -1.769 -20.797 1.00 95.81 81 SER A CA 1
ATOM 624 C C . SER A 1 81 ? 4.798 -2.195 -19.526 1.00 95.81 81 SER A C 1
ATOM 626 O O . SER A 1 81 ? 4.270 -1.338 -18.827 1.00 95.81 81 SER A O 1
ATOM 628 N N . THR A 1 82 ? 4.813 -3.485 -19.183 1.00 96.81 82 THR A N 1
ATOM 629 C CA . THR A 1 82 ? 4.196 -3.995 -17.947 1.00 96.81 82 THR A CA 1
ATOM 630 C C . THR A 1 82 ? 4.888 -3.430 -16.706 1.00 96.81 82 THR A C 1
ATOM 632 O O . THR A 1 82 ? 4.221 -2.954 -15.789 1.00 96.81 82 THR A O 1
ATOM 635 N N . LEU A 1 83 ? 6.224 -3.413 -16.689 1.00 95.06 83 LEU A N 1
ATOM 636 C CA . LEU A 1 83 ? 7.003 -2.856 -15.580 1.00 95.06 83 LEU A CA 1
ATOM 637 C C . LEU A 1 83 ? 6.789 -1.344 -15.430 1.00 95.06 83 LEU A C 1
ATOM 639 O O . LEU A 1 83 ? 6.596 -0.858 -14.316 1.00 95.06 83 LEU A O 1
ATOM 643 N N . VAL A 1 84 ? 6.776 -0.599 -16.541 1.00 96.50 84 VAL A N 1
ATOM 644 C CA . VAL A 1 84 ? 6.481 0.843 -16.540 1.00 96.50 84 VAL A CA 1
ATOM 645 C C . VAL A 1 84 ? 5.047 1.101 -16.083 1.00 96.50 84 VAL A C 1
ATOM 647 O O . VAL A 1 84 ? 4.834 1.993 -15.268 1.00 96.50 84 VAL A O 1
ATOM 650 N N . ALA A 1 85 ? 4.073 0.311 -16.539 1.00 96.31 85 ALA A N 1
ATOM 651 C CA . ALA A 1 85 ? 2.679 0.435 -16.121 1.00 96.31 85 ALA A CA 1
ATOM 652 C C . ALA A 1 85 ? 2.498 0.140 -14.626 1.00 96.31 85 ALA A C 1
ATOM 654 O O . ALA A 1 85 ? 1.777 0.873 -13.952 1.00 96.31 85 ALA A O 1
ATOM 655 N N . GLY A 1 86 ? 3.180 -0.872 -14.081 1.00 95.69 86 GLY A N 1
ATOM 656 C CA . GLY A 1 86 ? 3.191 -1.145 -12.642 1.00 95.69 86 GLY A CA 1
ATOM 657 C C . GLY A 1 86 ? 3.812 0.004 -11.844 1.00 95.69 86 GLY A C 1
ATOM 658 O O . GLY A 1 86 ? 3.219 0.479 -10.873 1.00 95.69 86 GLY A O 1
ATOM 659 N N . ALA A 1 87 ? 4.956 0.526 -12.302 1.00 93.31 87 ALA A N 1
ATOM 660 C CA . ALA A 1 87 ? 5.599 1.686 -11.689 1.00 93.31 87 ALA A CA 1
ATOM 661 C C . ALA A 1 87 ? 4.682 2.923 -11.726 1.00 93.31 87 ALA A C 1
ATOM 663 O O . ALA A 1 87 ? 4.470 3.556 -10.696 1.00 93.31 87 ALA A O 1
ATOM 664 N N . ALA A 1 88 ? 4.069 3.224 -12.870 1.00 94.75 88 ALA A N 1
ATOM 665 C CA . ALA A 1 88 ? 3.122 4.323 -13.051 1.00 94.75 88 ALA A CA 1
ATOM 666 C C . ALA A 1 88 ? 1.877 4.175 -12.164 1.00 94.75 88 ALA A C 1
ATOM 668 O O . ALA A 1 88 ? 1.501 5.106 -11.453 1.00 94.75 88 ALA A O 1
ATOM 669 N N . SER A 1 89 ? 1.279 2.983 -12.151 1.00 94.38 89 SER A N 1
ATOM 670 C CA . SER A 1 89 ? 0.078 2.692 -11.363 1.00 94.38 89 SER A CA 1
ATOM 671 C C . SER A 1 89 ? 0.346 2.830 -9.870 1.00 94.38 89 SER A C 1
ATOM 673 O O . SER A 1 89 ? -0.482 3.397 -9.165 1.00 94.38 89 SER A O 1
ATOM 675 N N . SER A 1 90 ? 1.519 2.404 -9.384 1.00 91.88 90 SER A N 1
ATOM 676 C CA . SER A 1 90 ? 1.878 2.583 -7.971 1.00 91.88 90 SER A CA 1
ATOM 677 C C . SER A 1 90 ? 1.936 4.058 -7.556 1.00 91.88 90 SER A C 1
ATOM 679 O O . SER A 1 90 ? 1.500 4.389 -6.457 1.00 91.88 90 SER A O 1
ATOM 681 N N . ARG A 1 91 ? 2.393 4.966 -8.435 1.00 91.06 91 ARG A N 1
ATOM 682 C CA . ARG A 1 91 ? 2.453 6.413 -8.147 1.00 91.06 91 ARG A CA 1
ATOM 683 C C . ARG A 1 91 ? 1.072 7.025 -7.984 1.00 91.06 91 ARG A C 1
ATOM 685 O O . ARG A 1 91 ? 0.854 7.783 -7.043 1.00 91.06 91 ARG A O 1
ATOM 692 N N . VAL A 1 92 ? 0.159 6.670 -8.885 1.00 91.25 92 VAL A N 1
ATOM 693 C CA . VAL A 1 92 ? -1.222 7.163 -8.860 1.00 91.25 92 VAL A CA 1
ATOM 694 C C . VAL A 1 92 ? -1.993 6.534 -7.699 1.00 91.25 92 VAL A C 1
ATOM 696 O O . VAL A 1 92 ? -2.686 7.243 -6.979 1.00 91.25 92 VAL A O 1
ATOM 699 N N . TYR A 1 93 ? -1.826 5.229 -7.468 1.00 89.19 93 TYR A N 1
ATOM 700 C CA . TYR A 1 93 ? -2.499 4.497 -6.392 1.00 89.19 93 TYR A CA 1
ATOM 701 C C . TYR A 1 93 ? -2.113 5.013 -5.003 1.00 89.19 93 TYR A C 1
ATOM 703 O O . TYR A 1 93 ? -2.979 5.249 -4.168 1.00 89.19 93 TYR A O 1
ATOM 711 N N . LEU A 1 94 ? -0.816 5.238 -4.768 1.00 86.81 94 LEU A N 1
ATOM 712 C CA . LEU A 1 94 ? -0.322 5.814 -3.514 1.00 86.81 94 LEU A CA 1
ATOM 713 C C . LEU A 1 94 ? -0.612 7.322 -3.407 1.00 86.81 94 LEU A C 1
ATOM 715 O O . LEU A 1 94 ? -0.289 7.933 -2.392 1.00 86.81 94 LEU A O 1
ATOM 719 N N . GLY A 1 95 ? -1.172 7.935 -4.457 1.00 86.62 95 GLY A N 1
ATOM 720 C CA . GLY A 1 95 ? -1.418 9.372 -4.542 1.00 86.62 95 GLY A CA 1
ATOM 721 C C . GLY A 1 95 ? -0.144 10.212 -4.413 1.00 86.62 95 GLY A C 1
ATOM 722 O O . GLY A 1 95 ? -0.185 11.342 -3.936 1.00 86.62 95 GLY A O 1
ATOM 723 N N . ALA A 1 96 ? 1.001 9.659 -4.820 1.00 87.69 96 ALA A N 1
ATOM 724 C CA . ALA A 1 96 ? 2.290 10.337 -4.746 1.00 87.69 96 ALA A CA 1
ATOM 725 C C . ALA A 1 96 ? 2.423 11.458 -5.790 1.00 87.69 96 ALA A C 1
ATOM 727 O O . ALA A 1 96 ? 3.150 12.431 -5.561 1.00 87.69 96 ALA A O 1
ATOM 728 N N . GLU A 1 97 ? 1.769 11.285 -6.943 1.00 91.25 97 GLU A N 1
ATOM 729 C CA . GLU A 1 97 ? 1.869 12.135 -8.134 1.00 91.25 97 GLU A CA 1
ATOM 730 C C . GLU A 1 97 ? 0.536 12.151 -8.895 1.00 91.25 97 GLU A C 1
ATOM 732 O O . GLU A 1 97 ? -0.258 11.209 -8.807 1.00 91.25 97 GLU A O 1
ATOM 737 N N . TRP A 1 98 ? 0.291 13.213 -9.665 1.00 92.31 98 TRP A N 1
ATOM 738 C CA . TRP A 1 98 ? -0.891 13.317 -10.520 1.00 92.31 98 TRP A CA 1
ATOM 739 C C . TRP A 1 98 ? -0.791 12.387 -11.733 1.00 92.31 98 TRP A C 1
ATOM 741 O O . TRP A 1 98 ? 0.288 12.172 -12.288 1.00 92.31 98 TRP A O 1
ATOM 751 N N . LEU A 1 99 ? -1.938 11.893 -12.215 1.00 93.69 99 LEU A N 1
ATOM 752 C CA . LEU A 1 99 ? -1.991 11.057 -13.421 1.00 93.69 99 LEU A CA 1
ATOM 753 C C . LEU A 1 99 ? -1.366 11.762 -14.637 1.00 93.69 99 LEU A C 1
ATOM 755 O O . LEU A 1 99 ? -0.649 11.136 -15.414 1.00 93.69 99 LEU A O 1
ATOM 759 N N . THR A 1 100 ? -1.596 13.068 -14.783 1.00 94.19 100 THR A N 1
ATOM 760 C CA . THR A 1 100 ? -1.015 13.887 -15.857 1.00 94.19 100 THR A CA 1
ATOM 761 C C . THR A 1 100 ? 0.506 13.907 -15.807 1.00 94.19 100 THR A C 1
ATOM 763 O O . THR A 1 100 ? 1.150 13.831 -16.853 1.00 94.19 100 THR A O 1
ATOM 766 N N . ASP A 1 101 ? 1.088 13.942 -14.608 1.00 94.00 101 ASP A N 1
ATOM 767 C CA . ASP A 1 101 ? 2.537 14.000 -14.448 1.00 94.00 101 ASP A CA 1
ATOM 768 C C . ASP A 1 101 ? 3.185 12.669 -14.811 1.00 94.00 101 ASP A C 1
ATOM 770 O O . ASP A 1 101 ? 4.218 12.627 -15.483 1.00 94.00 101 ASP A O 1
ATOM 774 N N . VAL A 1 102 ? 2.535 11.573 -14.418 1.00 95.44 102 VAL A N 1
ATOM 775 C CA . VAL A 1 102 ? 2.926 10.211 -14.778 1.00 95.44 102 VAL A CA 1
ATOM 776 C C . VAL A 1 102 ? 2.881 10.029 -16.297 1.00 95.44 102 VAL A C 1
ATOM 778 O O . VAL A 1 102 ? 3.876 9.611 -16.889 1.00 95.44 102 VAL A O 1
ATOM 781 N N . LEU A 1 103 ? 1.777 10.407 -16.950 1.00 96.56 103 LEU A N 1
ATOM 782 C CA . LEU A 1 103 ? 1.639 10.312 -18.408 1.00 96.56 103 LEU A CA 1
ATOM 783 C C . LEU A 1 103 ? 2.654 11.194 -19.147 1.00 96.56 103 LEU A C 1
ATOM 785 O O . LEU A 1 103 ? 3.285 10.735 -20.100 1.00 96.56 103 LEU A O 1
ATOM 789 N N . GLY A 1 104 ? 2.866 12.428 -18.686 1.00 95.75 104 GLY A N 1
ATOM 790 C CA . GLY A 1 104 ? 3.867 13.326 -19.260 1.00 95.75 104 GLY A CA 1
ATOM 791 C C . GLY A 1 104 ? 5.292 12.787 -19.110 1.00 95.75 104 GLY A C 1
ATOM 792 O O . GLY A 1 104 ? 6.102 12.912 -20.026 1.00 95.75 104 GLY A O 1
ATOM 793 N N . SER A 1 105 ? 5.587 12.106 -18.001 1.00 96.44 105 SER A N 1
ATOM 794 C CA . SER A 1 105 ? 6.887 11.465 -17.765 1.00 96.44 105 SER A CA 1
ATOM 795 C C . SER A 1 105 ? 7.107 10.249 -18.664 1.00 96.44 105 SER A C 1
ATOM 797 O O . SER A 1 105 ? 8.209 10.067 -19.180 1.00 96.44 105 SER A O 1
ATOM 799 N N . ILE A 1 106 ? 6.063 9.449 -18.910 1.00 97.50 106 ILE A N 1
ATOM 800 C CA . ILE A 1 106 ? 6.108 8.355 -19.892 1.00 97.50 106 ILE A CA 1
ATOM 801 C C . ILE A 1 106 ? 6.354 8.926 -21.290 1.00 97.50 106 ILE A C 1
ATOM 803 O O . ILE A 1 106 ? 7.248 8.455 -21.987 1.00 97.50 106 ILE A O 1
ATOM 807 N N . ALA A 1 107 ? 5.614 9.962 -21.696 1.00 97.62 107 ALA A N 1
ATOM 808 C CA . ALA A 1 107 ? 5.782 10.588 -23.006 1.00 97.62 107 ALA A CA 1
ATOM 809 C C . ALA A 1 107 ? 7.203 11.147 -23.197 1.00 97.62 107 ALA A C 1
ATOM 811 O O . ALA A 1 107 ? 7.842 10.882 -24.217 1.00 97.62 107 ALA A O 1
ATOM 812 N N . LEU A 1 108 ? 7.730 11.849 -22.188 1.00 97.00 108 LEU A N 1
ATOM 813 C CA . LEU A 1 108 ? 9.096 12.375 -22.189 1.00 97.00 108 LEU A CA 1
ATOM 814 C C . LEU A 1 108 ? 10.142 11.253 -22.273 1.00 97.00 108 LEU A C 1
ATOM 816 O O . LEU A 1 108 ? 11.080 11.333 -23.068 1.00 97.00 108 LEU A O 1
ATOM 820 N N . GLY A 1 109 ? 9.968 10.187 -21.488 1.00 96.81 109 GLY A N 1
ATOM 821 C CA . GLY A 1 109 ? 10.847 9.021 -21.512 1.00 96.81 109 GLY A CA 1
ATOM 822 C C . GLY A 1 109 ? 10.817 8.293 -22.856 1.00 96.81 109 GLY A C 1
ATOM 823 O O . GLY A 1 109 ? 11.869 7.964 -23.396 1.00 96.81 109 GLY A O 1
ATOM 824 N N . LEU A 1 110 ? 9.634 8.095 -23.444 1.00 96.69 110 LEU A N 1
ATOM 825 C CA . LEU A 1 110 ? 9.477 7.477 -24.763 1.00 96.69 110 LEU A CA 1
ATOM 826 C C . LEU A 1 110 ? 10.123 8.315 -25.868 1.00 96.69 110 LEU A C 1
ATOM 828 O O . LEU A 1 110 ? 10.781 7.748 -26.743 1.00 96.69 110 LEU A O 1
ATOM 832 N N . ALA A 1 111 ? 9.988 9.644 -25.823 1.00 97.12 111 ALA A N 1
ATOM 833 C CA . ALA A 1 111 ? 10.653 10.540 -26.766 1.00 97.12 111 ALA A CA 1
ATOM 834 C C . ALA A 1 111 ? 12.182 10.392 -26.687 1.00 97.12 111 ALA A C 1
ATOM 836 O O . ALA A 1 111 ? 12.844 10.196 -27.711 1.00 97.12 111 ALA A O 1
ATOM 837 N N . TRP A 1 112 ? 12.738 10.389 -25.469 1.00 96.81 112 TRP A N 1
ATOM 838 C CA . TRP A 1 112 ? 14.171 10.195 -25.248 1.00 96.81 112 TRP A CA 1
ATOM 839 C C . TRP A 1 112 ? 14.657 8.816 -25.704 1.00 96.81 112 TRP A C 1
ATOM 841 O O . TRP A 1 112 ? 15.627 8.714 -26.454 1.00 96.81 112 TRP A O 1
ATOM 851 N N . VAL A 1 113 ? 13.966 7.746 -25.306 1.00 94.44 113 VAL A N 1
ATOM 852 C CA . VAL A 1 113 ? 14.316 6.365 -25.672 1.00 94.44 113 VAL A CA 1
ATOM 853 C C . VAL A 1 113 ? 14.223 6.140 -27.172 1.00 94.44 113 VAL A C 1
ATOM 855 O O . VAL A 1 113 ? 15.060 5.431 -27.726 1.00 94.44 113 VAL A O 1
ATOM 858 N N . SER A 1 114 ? 13.255 6.755 -27.849 1.00 93.50 114 SER A N 1
ATOM 859 C CA . SER A 1 114 ? 13.138 6.673 -29.306 1.00 93.50 114 SER A CA 1
ATOM 860 C C . SER A 1 114 ? 14.338 7.333 -29.986 1.00 93.50 114 SER A C 1
ATOM 862 O O . SER A 1 114 ? 14.976 6.715 -30.841 1.00 93.50 114 SER A O 1
ATOM 864 N N . ALA A 1 115 ? 14.720 8.540 -29.552 1.00 93.50 115 ALA A N 1
ATOM 865 C CA . ALA A 1 115 ? 15.911 9.227 -30.054 1.00 93.50 115 ALA A CA 1
ATOM 866 C C . ALA A 1 115 ? 17.195 8.422 -29.780 1.00 93.50 115 ALA A C 1
ATOM 868 O O . ALA A 1 115 ? 18.019 8.215 -30.677 1.00 93.50 115 ALA A O 1
ATOM 869 N N . LEU A 1 116 ? 17.337 7.897 -28.561 1.00 91.31 116 LEU A N 1
ATOM 870 C CA . LEU A 1 116 ? 18.471 7.076 -28.153 1.00 91.31 116 LEU A CA 1
ATOM 871 C C . LEU A 1 116 ? 18.522 5.753 -28.923 1.00 91.31 116 LEU A C 1
ATOM 873 O O . LEU A 1 116 ? 19.594 5.312 -29.325 1.00 91.31 116 LEU A O 1
ATOM 877 N N . GLY A 1 117 ? 17.368 5.137 -29.171 1.00 87.50 117 GLY A N 1
ATOM 878 C CA . GLY A 1 117 ? 17.209 3.913 -29.944 1.00 87.50 117 GLY A CA 1
ATOM 879 C C . GLY A 1 117 ? 17.613 4.087 -31.404 1.00 87.50 117 GLY A C 1
ATOM 880 O O . GLY A 1 117 ? 18.343 3.242 -31.929 1.00 87.50 117 GLY A O 1
ATOM 881 N N . LEU A 1 118 ? 17.214 5.200 -32.033 1.00 88.62 118 LEU A N 1
ATOM 882 C CA . LEU A 1 118 ? 17.628 5.586 -33.387 1.00 88.62 118 LEU A CA 1
ATOM 883 C C . LEU A 1 118 ? 19.140 5.826 -33.460 1.00 88.62 118 LEU A C 1
ATOM 885 O O . LEU A 1 118 ? 19.821 5.260 -34.319 1.00 88.62 118 LEU A O 1
ATOM 889 N N . ALA A 1 119 ? 19.687 6.601 -32.520 1.00 87.31 119 ALA A N 1
ATOM 890 C CA . ALA A 1 119 ? 21.124 6.836 -32.428 1.00 87.31 119 ALA A CA 1
ATOM 891 C C . ALA A 1 119 ? 21.883 5.520 -32.216 1.00 87.31 119 ALA A C 1
ATOM 893 O O . ALA A 1 119 ? 22.853 5.238 -32.919 1.00 87.31 119 ALA A O 1
ATOM 894 N N . PHE A 1 120 ? 21.415 4.671 -31.305 1.00 84.50 120 PHE A N 1
ATOM 895 C CA . PHE A 1 120 ? 21.997 3.360 -31.062 1.00 84.50 120 PHE A CA 1
ATOM 896 C C . PHE A 1 120 ? 21.904 2.480 -32.313 1.00 84.50 120 PHE A C 1
ATOM 898 O O . PHE A 1 120 ? 22.861 1.783 -32.632 1.00 84.50 120 PHE A O 1
ATOM 905 N N . HIS A 1 121 ? 20.800 2.522 -33.070 1.00 81.69 121 HIS A N 1
ATOM 906 C CA . HIS A 1 121 ? 20.640 1.753 -34.310 1.00 81.69 121 HIS A CA 1
ATOM 907 C C . HIS A 1 121 ? 21.643 2.156 -35.390 1.00 81.69 121 HIS A C 1
ATOM 909 O O . HIS A 1 121 ? 22.224 1.284 -36.027 1.00 81.69 121 HIS A O 1
ATOM 915 N N . ARG A 1 122 ? 21.912 3.456 -35.530 1.00 81.56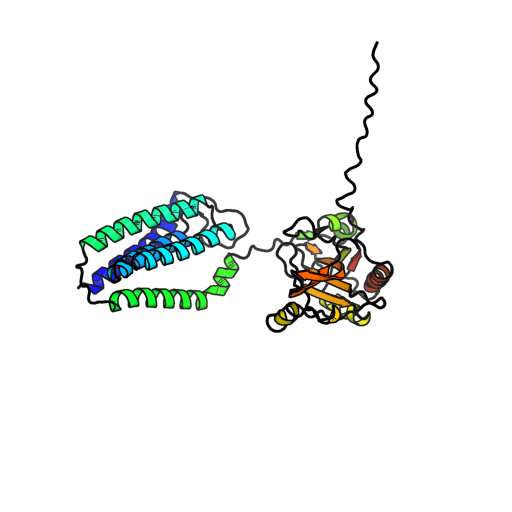 122 ARG A N 1
ATOM 916 C CA . ARG A 1 122 ? 22.853 3.984 -36.525 1.00 81.56 122 ARG A CA 1
ATOM 917 C C . ARG A 1 122 ? 24.320 3.648 -36.231 1.00 81.56 122 ARG A C 1
ATOM 919 O O . ARG A 1 122 ? 25.113 3.546 -37.160 1.00 81.56 122 ARG A O 1
ATOM 926 N N . HIS A 1 123 ? 24.694 3.489 -34.960 1.00 75.38 123 HIS A N 1
ATOM 927 C CA . HIS A 1 123 ? 26.101 3.368 -34.546 1.00 75.38 123 HIS A CA 1
ATOM 928 C C . HIS A 1 123 ? 26.534 1.957 -34.117 1.00 75.38 123 HIS A C 1
ATOM 930 O O . HIS A 1 123 ? 27.723 1.747 -33.857 1.00 75.38 123 HIS A O 1
ATOM 936 N N . SER A 1 124 ? 25.610 0.996 -34.022 1.00 67.62 124 SER A N 1
ATOM 937 C CA . SER A 1 124 ? 25.932 -0.396 -33.683 1.00 67.62 124 SER A CA 1
ATOM 938 C C . SER A 1 124 ? 25.695 -1.316 -34.881 1.00 67.62 124 SER A C 1
ATOM 940 O O . SER A 1 124 ? 24.572 -1.474 -35.353 1.00 67.62 124 SER A O 1
ATOM 942 N N . GLY A 1 125 ? 26.780 -1.917 -35.379 1.00 60.97 125 GLY A N 1
ATOM 943 C CA . GLY A 1 125 ? 26.720 -2.974 -36.388 1.00 60.97 125 GLY A CA 1
ATOM 944 C C . GLY A 1 125 ? 25.998 -4.210 -35.845 1.00 60.97 125 GLY A C 1
ATOM 945 O O . GLY A 1 125 ? 26.056 -4.495 -34.647 1.00 60.97 125 GLY A O 1
ATOM 946 N N . LEU A 1 126 ? 25.286 -4.920 -36.722 1.00 55.34 126 LEU A N 1
ATOM 947 C CA . LEU A 1 126 ? 24.487 -6.108 -36.407 1.00 55.34 126 LEU A CA 1
ATOM 948 C C . LEU A 1 126 ? 25.377 -7.335 -36.128 1.00 55.34 126 LEU A C 1
ATOM 950 O O . LEU A 1 126 ? 25.324 -8.327 -36.854 1.00 55.34 126 LEU A O 1
ATOM 954 N N . ASP A 1 127 ? 26.173 -7.302 -35.063 1.00 56.97 127 ASP A N 1
ATOM 955 C CA . ASP A 1 127 ? 26.948 -8.467 -34.632 1.00 56.97 127 ASP A CA 1
ATOM 956 C C . ASP A 1 127 ? 26.018 -9.458 -33.913 1.00 56.97 127 ASP A C 1
ATOM 958 O O . ASP A 1 127 ? 25.872 -9.475 -32.690 1.00 56.97 127 ASP A O 1
ATOM 962 N N . ARG A 1 128 ? 25.354 -10.301 -34.711 1.00 53.28 128 ARG A N 1
ATOM 963 C CA . ARG A 1 128 ? 24.298 -11.259 -34.327 1.00 53.28 128 ARG A CA 1
ATOM 964 C C . ARG A 1 128 ? 24.766 -12.381 -33.366 1.00 53.28 128 ARG A C 1
ATOM 966 O O . ARG A 1 128 ? 23.965 -13.222 -32.973 1.00 53.28 128 ARG A O 1
ATOM 973 N N . GLY A 1 129 ? 26.039 -12.385 -32.956 1.00 53.03 129 GLY A N 1
ATOM 974 C CA . GLY A 1 129 ? 26.686 -13.436 -32.156 1.00 53.03 129 GLY A CA 1
ATOM 975 C C . GLY A 1 129 ? 26.818 -13.189 -30.644 1.00 53.03 129 GLY A C 1
ATOM 976 O O . GLY A 1 129 ? 27.386 -14.032 -29.956 1.00 53.03 129 GLY A O 1
ATOM 977 N N . ARG A 1 130 ? 26.334 -12.070 -30.081 1.00 61.75 130 ARG A N 1
ATOM 978 C CA . ARG A 1 130 ? 26.601 -11.711 -28.668 1.00 61.75 130 ARG A CA 1
ATOM 979 C C . ARG A 1 130 ? 25.358 -11.652 -27.776 1.00 61.75 130 ARG A C 1
ATOM 981 O O . ARG A 1 130 ? 25.017 -10.606 -27.236 1.00 61.75 130 ARG A O 1
ATOM 988 N N . ARG A 1 131 ? 24.722 -12.805 -27.527 1.00 60.84 131 ARG A N 1
ATOM 989 C CA . ARG A 1 131 ? 23.683 -12.952 -26.475 1.00 60.84 131 ARG A CA 1
ATOM 990 C C . ARG A 1 131 ? 24.170 -12.515 -25.085 1.00 60.84 131 ARG A C 1
ATOM 992 O O . ARG A 1 131 ? 23.394 -11.977 -24.304 1.00 60.84 131 ARG A O 1
ATOM 999 N N . LEU A 1 132 ? 25.468 -12.672 -24.818 1.00 58.41 132 LEU A N 1
ATOM 1000 C CA . LEU A 1 132 ? 26.113 -12.252 -23.571 1.00 58.41 132 LEU A CA 1
ATOM 1001 C C . LEU A 1 132 ? 26.072 -10.728 -23.346 1.00 58.41 132 LEU A C 1
ATOM 1003 O O . LEU A 1 132 ? 25.992 -10.301 -22.199 1.00 58.41 132 LEU A O 1
ATOM 1007 N N . ASP A 1 133 ? 26.047 -9.903 -24.401 1.00 66.94 133 ASP A N 1
ATOM 1008 C CA . ASP A 1 133 ? 26.022 -8.436 -24.257 1.00 66.94 133 ASP A CA 1
ATOM 1009 C C . ASP A 1 133 ? 24.638 -7.913 -23.808 1.00 66.94 133 ASP A C 1
ATOM 1011 O O . ASP A 1 133 ? 24.544 -6.813 -23.268 1.00 66.94 133 ASP A O 1
ATOM 1015 N N . ALA A 1 134 ? 23.572 -8.703 -23.988 1.00 70.94 134 ALA A N 1
ATOM 1016 C CA . ALA A 1 134 ? 22.228 -8.395 -23.495 1.00 70.94 134 ALA A CA 1
ATOM 1017 C C . ALA A 1 134 ? 21.975 -8.946 -22.079 1.00 70.94 134 ALA A C 1
ATOM 1019 O O . ALA A 1 134 ? 21.207 -8.358 -21.325 1.00 70.94 134 ALA A O 1
ATOM 1020 N N . ALA A 1 135 ? 22.646 -10.036 -21.689 1.00 77.88 135 ALA A N 1
ATOM 1021 C CA . ALA A 1 135 ? 22.520 -10.618 -20.351 1.00 77.88 135 ALA A CA 1
ATOM 1022 C C . ALA A 1 135 ? 23.151 -9.735 -19.262 1.00 77.88 135 ALA A C 1
ATOM 1024 O O . ALA A 1 135 ? 22.582 -9.595 -18.186 1.00 77.88 135 ALA A O 1
ATOM 1025 N N . VAL A 1 136 ? 24.293 -9.099 -19.551 1.00 81.44 136 VAL A N 1
ATOM 1026 C CA . VAL A 1 136 ? 24.986 -8.209 -18.603 1.00 81.44 136 VAL A CA 1
ATOM 1027 C C . VAL A 1 136 ? 24.088 -7.073 -18.090 1.00 81.44 136 VAL A C 1
ATOM 1029 O O . VAL A 1 136 ? 23.910 -7.003 -16.879 1.00 81.44 136 VAL A O 1
ATOM 1032 N N . PRO A 1 137 ? 23.470 -6.217 -18.930 1.00 82.25 137 PRO A N 1
ATOM 1033 C CA . PRO A 1 137 ? 22.626 -5.134 -18.426 1.00 82.25 137 PRO A CA 1
ATOM 1034 C C . PRO A 1 137 ? 21.386 -5.641 -17.681 1.00 82.25 137 PRO A C 1
ATOM 1036 O O . PRO A 1 137 ? 20.974 -5.005 -16.717 1.00 82.25 137 PRO A O 1
ATOM 1039 N N . VAL A 1 138 ? 20.824 -6.794 -18.071 1.00 85.69 138 VAL A N 1
ATOM 1040 C CA . VAL A 1 138 ? 19.723 -7.430 -17.328 1.00 85.69 138 VAL A CA 1
ATOM 1041 C C . VAL A 1 138 ? 20.187 -7.832 -15.929 1.00 85.69 138 VAL A C 1
ATOM 1043 O O . VAL A 1 138 ? 19.549 -7.466 -14.949 1.00 85.69 138 VAL A O 1
ATOM 1046 N N . LEU A 1 139 ? 21.309 -8.547 -15.820 1.00 86.88 139 LEU A N 1
ATOM 1047 C CA . LEU A 1 139 ? 21.845 -8.996 -14.533 1.00 86.88 139 LEU A CA 1
ATOM 1048 C C . LEU A 1 139 ? 22.256 -7.817 -13.649 1.00 86.88 139 LEU A C 1
ATOM 1050 O O . LEU A 1 139 ? 21.959 -7.824 -12.459 1.00 86.88 139 LEU A O 1
ATOM 1054 N N . THR A 1 140 ? 22.883 -6.784 -14.216 1.00 86.44 140 THR A N 1
ATOM 1055 C CA . THR A 1 140 ? 23.238 -5.562 -13.481 1.00 86.44 140 THR A CA 1
ATOM 1056 C C . THR A 1 140 ? 21.997 -4.837 -12.969 1.00 86.44 140 THR A C 1
ATOM 1058 O O . THR A 1 140 ? 21.986 -4.390 -11.826 1.00 86.44 140 THR A O 1
ATOM 1061 N N . LEU A 1 141 ? 20.939 -4.750 -13.778 1.00 88.56 141 LEU A N 1
ATOM 1062 C CA . LEU A 1 141 ? 19.670 -4.155 -13.369 1.00 88.56 141 LEU A CA 1
ATOM 1063 C C . LEU A 1 141 ? 19.007 -4.963 -12.246 1.00 88.56 141 LEU A C 1
ATOM 1065 O O . LEU A 1 141 ? 18.606 -4.380 -11.245 1.00 88.56 141 LEU A O 1
ATOM 1069 N N . VAL A 1 142 ? 18.927 -6.290 -12.379 1.00 90.19 142 VAL A N 1
ATOM 1070 C CA . VAL A 1 142 ? 18.343 -7.172 -11.353 1.00 90.19 142 VAL A CA 1
ATOM 1071 C C . VAL A 1 142 ? 19.134 -7.092 -10.048 1.00 90.19 142 VAL A C 1
ATOM 1073 O O . VAL A 1 142 ? 18.538 -6.911 -8.990 1.00 90.19 142 VAL A O 1
ATOM 1076 N N . ALA A 1 143 ? 20.466 -7.161 -10.113 1.00 90.56 143 ALA A N 1
ATOM 1077 C CA . ALA A 1 143 ? 21.326 -7.015 -8.943 1.00 90.56 143 ALA A CA 1
ATOM 1078 C C . ALA A 1 143 ? 21.170 -5.631 -8.297 1.00 90.56 143 ALA A C 1
ATOM 1080 O O . ALA A 1 143 ? 21.044 -5.537 -7.081 1.00 90.56 143 ALA A O 1
ATOM 1081 N N . GLY A 1 144 ? 21.113 -4.564 -9.100 1.00 87.88 144 GLY A N 1
ATOM 1082 C CA . GLY A 1 144 ? 20.886 -3.205 -8.612 1.00 87.88 144 GLY A CA 1
ATOM 1083 C C . GLY A 1 144 ? 19.541 -3.054 -7.902 1.00 87.88 144 GLY A C 1
ATOM 1084 O O . GLY A 1 144 ? 19.493 -2.496 -6.812 1.00 87.88 144 GLY A O 1
ATOM 1085 N N . LEU A 1 145 ? 18.461 -3.602 -8.470 1.00 89.75 145 LEU A N 1
ATOM 1086 C CA . LEU A 1 145 ? 17.136 -3.604 -7.842 1.00 89.75 145 LEU A CA 1
ATOM 1087 C C . LEU A 1 145 ? 17.114 -4.423 -6.544 1.00 89.75 145 LEU A C 1
ATOM 1089 O O . LEU A 1 145 ? 16.516 -3.983 -5.566 1.00 89.75 145 LEU A O 1
ATOM 1093 N N . ALA A 1 146 ? 17.788 -5.576 -6.510 1.00 90.69 146 ALA A N 1
ATOM 1094 C CA . ALA A 1 146 ? 17.889 -6.407 -5.312 1.00 90.69 146 ALA A CA 1
ATOM 1095 C C . ALA A 1 146 ? 18.662 -5.698 -4.189 1.00 90.69 146 ALA A C 1
ATOM 1097 O O . ALA A 1 146 ? 18.192 -5.649 -3.056 1.00 90.69 146 ALA A O 1
ATOM 1098 N N . VAL A 1 147 ? 19.808 -5.090 -4.512 1.00 93.19 147 VAL A N 1
ATOM 1099 C CA . VAL A 1 147 ? 20.606 -4.303 -3.560 1.00 93.19 147 VAL A CA 1
ATOM 1100 C C . VAL A 1 147 ? 19.823 -3.084 -3.072 1.00 93.19 147 VAL A C 1
ATOM 1102 O O . VAL A 1 147 ? 19.801 -2.824 -1.874 1.00 93.19 147 VAL A O 1
ATOM 1105 N N . GLN A 1 148 ? 19.132 -2.371 -3.966 1.00 87.81 148 GLN A N 1
ATOM 1106 C CA . GLN A 1 148 ? 18.287 -1.231 -3.604 1.00 87.81 148 GLN A CA 1
ATOM 1107 C C . GLN A 1 148 ? 17.167 -1.648 -2.643 1.00 87.81 148 GLN A C 1
ATOM 1109 O O . GLN A 1 148 ? 16.960 -0.996 -1.622 1.00 87.81 148 GLN A O 1
ATOM 1114 N N . GLY A 1 149 ? 16.464 -2.742 -2.951 1.00 89.75 149 GLY A N 1
ATOM 1115 C CA . GLY A 1 149 ? 15.399 -3.274 -2.103 1.00 89.75 149 GLY A CA 1
ATOM 1116 C C . GLY A 1 149 ? 15.913 -3.718 -0.734 1.00 89.75 149 GLY A C 1
ATOM 1117 O O . GLY A 1 149 ? 15.273 -3.435 0.273 1.00 89.75 149 GLY A O 1
ATOM 1118 N N . TRP A 1 150 ? 17.088 -4.347 -0.689 1.00 90.56 150 TRP A N 1
ATOM 1119 C CA . TRP A 1 150 ? 17.707 -4.793 0.558 1.00 90.56 150 TRP A CA 1
ATOM 1120 C C . TRP A 1 150 ? 18.191 -3.629 1.433 1.00 90.56 150 TRP A C 1
ATOM 1122 O O . TRP A 1 150 ? 17.955 -3.631 2.636 1.00 90.56 150 TRP A O 1
ATOM 1132 N N . LEU A 1 151 ? 18.833 -2.619 0.839 1.00 91.94 151 LEU A N 1
ATOM 1133 C CA . LEU A 1 151 ? 19.400 -1.489 1.581 1.00 91.94 151 LEU A CA 1
ATOM 1134 C C . LEU A 1 151 ? 18.358 -0.447 1.999 1.00 91.94 151 LEU A C 1
ATOM 1136 O O . LEU A 1 151 ? 18.502 0.172 3.051 1.00 91.94 151 LEU A O 1
ATOM 1140 N N . PHE A 1 152 ? 17.344 -0.205 1.164 1.00 89.00 152 PHE A N 1
ATOM 1141 C CA . PHE A 1 152 ? 16.451 0.949 1.313 1.00 89.00 152 PHE A CA 1
ATOM 1142 C C . PHE A 1 152 ? 14.966 0.589 1.380 1.00 89.00 152 PHE A C 1
ATOM 1144 O O . PHE A 1 152 ? 14.151 1.498 1.517 1.00 89.00 152 PHE A O 1
ATOM 1151 N N . GLY A 1 153 ? 14.592 -0.694 1.320 1.00 86.38 153 GLY A N 1
ATOM 1152 C CA . GLY A 1 153 ? 13.192 -1.124 1.231 1.00 86.38 153 GLY A CA 1
ATOM 1153 C C . GLY A 1 153 ? 12.298 -0.562 2.338 1.00 86.38 153 GLY A C 1
ATOM 1154 O O . GLY A 1 153 ? 11.254 0.021 2.049 1.00 86.38 153 GLY A O 1
ATOM 1155 N N . GLU A 1 154 ? 12.729 -0.656 3.598 1.00 86.94 154 GLU A N 1
ATOM 1156 C CA . GLU A 1 154 ? 11.965 -0.125 4.737 1.00 86.94 154 GLU A CA 1
ATOM 1157 C C . GLU A 1 154 ? 11.868 1.404 4.713 1.00 86.94 154 GLU A C 1
ATOM 1159 O O . GLU A 1 154 ? 10.803 1.974 4.953 1.00 86.94 154 GLU A O 1
ATOM 1164 N N . SER A 1 155 ? 12.969 2.078 4.371 1.00 85.88 155 SER A N 1
ATOM 1165 C CA . SER A 1 155 ? 13.012 3.540 4.278 1.00 85.88 155 SER A CA 1
ATOM 1166 C C . SER A 1 155 ? 12.129 4.065 3.149 1.00 85.88 155 SER A C 1
ATOM 1168 O O . SER A 1 155 ? 11.443 5.071 3.319 1.00 85.88 155 SER A O 1
ATOM 1170 N N . ASP A 1 156 ? 12.123 3.393 1.997 1.00 84.75 156 ASP A N 1
ATOM 1171 C CA . ASP A 1 156 ? 11.258 3.747 0.880 1.00 84.75 156 ASP A CA 1
ATOM 1172 C C . ASP A 1 156 ? 9.793 3.504 1.232 1.00 84.75 156 ASP A C 1
ATOM 1174 O O . ASP A 1 156 ? 8.973 4.386 0.984 1.00 84.75 156 ASP A O 1
ATOM 1178 N N . LEU A 1 157 ? 9.465 2.382 1.881 1.00 85.56 157 LEU A N 1
ATOM 1179 C CA . LEU A 1 157 ? 8.107 2.106 2.349 1.00 85.56 157 LEU A CA 1
ATOM 1180 C C . LEU A 1 157 ? 7.623 3.177 3.337 1.00 85.56 157 LEU A C 1
ATOM 1182 O O . LEU A 1 157 ? 6.519 3.696 3.180 1.00 85.56 157 LEU A O 1
ATOM 1186 N N . ALA A 1 158 ? 8.469 3.579 4.289 1.00 85.69 158 ALA A N 1
ATOM 1187 C CA . ALA A 1 158 ? 8.146 4.610 5.273 1.00 85.69 158 ALA A CA 1
ATOM 1188 C C . ALA A 1 158 ? 7.777 5.962 4.634 1.00 85.69 158 ALA A C 1
ATOM 1190 O O . ALA A 1 158 ? 6.926 6.674 5.162 1.00 85.69 158 ALA A O 1
ATOM 1191 N N . ARG A 1 159 ? 8.353 6.309 3.474 1.00 84.88 159 ARG A N 1
ATOM 1192 C CA . ARG A 1 159 ? 8.030 7.554 2.747 1.00 84.88 159 ARG A CA 1
ATOM 1193 C C . ARG A 1 159 ? 6.623 7.555 2.150 1.00 84.88 159 ARG A C 1
ATOM 1195 O O . ARG A 1 159 ? 6.044 8.631 1.988 1.00 84.88 159 ARG A O 1
ATOM 1202 N N . TYR A 1 160 ? 6.090 6.381 1.807 1.00 83.56 160 TYR A N 1
ATOM 1203 C CA . TYR A 1 160 ? 4.731 6.230 1.274 1.00 83.56 160 TYR A CA 1
ATOM 1204 C C . TYR A 1 160 ? 3.684 5.976 2.359 1.00 83.56 160 TYR A C 1
ATOM 1206 O O . TYR A 1 160 ? 2.497 5.938 2.045 1.00 83.56 160 TYR A O 1
ATOM 1214 N N . THR A 1 161 ? 4.096 5.830 3.619 1.00 82.19 161 THR A N 1
ATOM 1215 C CA . THR A 1 161 ? 3.182 5.724 4.756 1.00 82.19 161 THR A CA 1
ATOM 1216 C C . THR A 1 161 ? 2.773 7.131 5.201 1.00 82.19 161 THR A C 1
ATOM 1218 O O . THR A 1 161 ? 3.629 7.888 5.663 1.00 82.19 161 THR A O 1
ATOM 1221 N N . PRO A 1 162 ? 1.488 7.520 5.083 1.00 76.44 162 PRO A N 1
ATOM 1222 C CA . PRO A 1 162 ? 1.026 8.822 5.550 1.00 76.44 162 PRO A CA 1
ATOM 1223 C C . PRO A 1 162 ? 1.285 8.985 7.048 1.00 76.44 162 PRO A C 1
ATOM 1225 O O . PRO A 1 162 ? 0.980 8.082 7.833 1.00 76.44 162 PRO A O 1
ATOM 1228 N N . ALA A 1 163 ? 1.802 10.143 7.462 1.00 72.06 163 ALA A N 1
ATOM 1229 C CA . ALA A 1 163 ? 1.972 10.426 8.882 1.00 72.06 163 ALA A CA 1
ATOM 1230 C C . ALA A 1 163 ? 0.599 10.393 9.588 1.00 72.06 163 ALA A C 1
ATOM 1232 O O . ALA A 1 163 ? -0.313 11.128 9.186 1.00 72.06 163 ALA A O 1
ATOM 1233 N N . PRO A 1 164 ? 0.408 9.566 10.633 1.00 71.25 164 PRO A N 1
ATOM 1234 C CA . PRO A 1 164 ? -0.862 9.510 11.337 1.00 71.25 164 PRO A CA 1
ATOM 1235 C C . PRO A 1 164 ? -1.106 10.853 12.026 1.00 71.25 164 PRO A C 1
ATOM 1237 O O . PRO A 1 164 ? -0.394 11.235 12.953 1.00 71.25 164 PRO A O 1
ATOM 1240 N N . ARG A 1 165 ? -2.129 11.587 11.579 1.00 77.75 165 ARG A N 1
ATOM 1241 C CA . ARG A 1 165 ? -2.558 12.819 12.245 1.00 77.75 165 ARG A CA 1
ATOM 1242 C C . ARG A 1 165 ? -3.160 12.449 13.593 1.00 77.75 165 ARG A C 1
ATOM 1244 O O . ARG A 1 165 ? -4.274 11.941 13.624 1.00 77.75 165 ARG A O 1
ATOM 1251 N N . VAL A 1 166 ? -2.422 12.659 14.679 1.00 83.56 166 VAL A N 1
ATOM 1252 C CA . VAL A 1 166 ? -2.935 12.446 16.036 1.00 83.56 166 VAL A CA 1
ATOM 1253 C C . VAL A 1 166 ? -3.729 13.678 16.452 1.00 83.56 166 VAL A C 1
ATOM 1255 O O . VAL A 1 166 ? -3.199 14.786 16.452 1.00 83.56 166 VAL A O 1
ATOM 1258 N N . GLU A 1 167 ? -4.996 13.487 16.797 1.00 87.56 167 GLU A N 1
ATOM 1259 C CA . GLU A 1 167 ? -5.868 14.544 17.309 1.00 87.56 167 GLU A CA 1
ATOM 1260 C C . GLU A 1 167 ? -6.055 14.356 18.817 1.00 87.56 167 GLU A C 1
ATOM 1262 O O . GLU A 1 167 ? -6.295 13.246 19.295 1.00 87.56 167 GLU A O 1
ATOM 1267 N N . THR A 1 168 ? -5.921 15.428 19.593 1.00 89.38 168 THR A N 1
ATOM 1268 C CA . THR A 1 168 ? -6.110 15.376 21.044 1.00 89.38 168 THR A CA 1
ATOM 1269 C C . THR A 1 168 ? -7.546 15.739 21.412 1.00 89.38 168 THR A C 1
ATOM 1271 O O . THR A 1 168 ? -8.112 16.705 20.903 1.00 89.38 168 THR A O 1
ATOM 1274 N N . LEU A 1 169 ? -8.147 14.951 22.304 1.00 90.12 169 LEU A N 1
ATOM 1275 C CA . LEU A 1 169 ? -9.455 15.219 22.906 1.00 90.12 169 LEU A CA 1
ATOM 1276 C C . LEU A 1 169 ? -9.300 15.283 24.421 1.00 90.12 169 LEU A C 1
ATOM 1278 O O . LEU A 1 169 ? -8.580 14.476 25.006 1.00 90.12 169 LEU A O 1
ATOM 1282 N N . THR A 1 170 ? -9.972 16.214 25.091 1.00 91.44 170 THR A N 1
ATOM 1283 C CA . THR A 1 170 ? -10.026 16.158 26.556 1.00 91.44 170 THR A CA 1
ATOM 1284 C C . THR A 1 170 ? -10.987 15.051 26.995 1.00 91.44 170 THR A C 1
ATOM 1286 O O . THR A 1 170 ? -11.903 14.671 26.263 1.00 91.44 170 THR A O 1
ATOM 1289 N N . ARG A 1 171 ? -10.793 14.516 28.206 1.00 88.00 171 ARG A N 1
ATOM 1290 C CA . ARG A 1 171 ? -11.689 13.486 28.758 1.00 88.00 171 ARG A CA 1
ATOM 1291 C C . ARG A 1 171 ? -13.122 14.003 28.918 1.00 88.00 171 ARG A C 1
ATOM 1293 O O . ARG A 1 171 ? -14.058 13.262 28.641 1.00 88.00 171 ARG A O 1
ATOM 1300 N N . ALA A 1 172 ? -13.278 15.260 29.338 1.00 87.50 172 ALA A N 1
ATOM 1301 C CA . ALA A 1 172 ? -14.583 15.901 29.484 1.00 87.50 172 ALA A CA 1
ATOM 1302 C C . ALA A 1 172 ? -15.283 16.053 28.126 1.00 87.50 172 ALA A C 1
ATOM 1304 O O . ALA A 1 172 ? -16.434 15.644 27.989 1.00 87.50 172 ALA A O 1
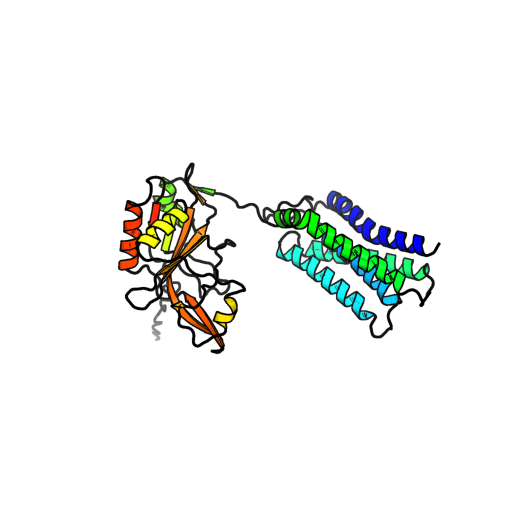ATOM 1305 N N . ASP A 1 173 ? -14.562 16.538 27.106 1.00 89.88 173 ASP A N 1
ATOM 1306 C CA . ASP A 1 173 ? -15.116 16.678 25.757 1.00 89.88 173 ASP A CA 1
ATOM 1307 C C . ASP A 1 173 ? -15.516 15.324 25.180 1.00 89.88 173 ASP A C 1
ATOM 1309 O O . ASP A 1 173 ? -16.590 15.202 24.598 1.00 89.88 173 ASP A O 1
ATOM 1313 N N . TRP A 1 174 ? -14.672 14.301 25.349 1.00 90.12 174 TRP A N 1
ATOM 1314 C CA . TRP A 1 174 ? -14.946 12.949 24.867 1.00 90.12 174 TRP A CA 1
ATOM 1315 C C . TRP A 1 174 ? -16.238 12.377 25.459 1.00 90.12 174 TRP A C 1
ATOM 1317 O O . TRP A 1 174 ? -17.067 11.879 24.698 1.00 90.12 174 TRP A O 1
ATOM 1327 N N . LEU A 1 175 ? -16.433 12.497 26.776 1.00 88.50 175 LEU A N 1
ATOM 1328 C CA . LEU A 1 175 ? -17.621 11.984 27.467 1.00 88.50 175 LEU A CA 1
ATOM 1329 C C . LEU A 1 175 ? -18.902 12.763 27.137 1.00 88.50 175 LEU A C 1
ATOM 1331 O O . LEU A 1 175 ? -19.975 12.167 27.158 1.00 88.50 175 LEU A O 1
ATOM 1335 N N . ALA A 1 176 ? -18.803 14.059 26.825 1.00 89.00 176 ALA A N 1
ATOM 1336 C CA . ALA A 1 176 ? -19.955 14.879 26.456 1.00 89.00 176 ALA A CA 1
ATOM 1337 C C . ALA A 1 176 ? -20.444 14.565 25.026 1.00 89.00 176 ALA A C 1
ATOM 1339 O O . ALA A 1 176 ? -21.444 13.875 24.837 1.00 89.00 176 ALA A O 1
ATOM 1340 N N . ASP A 1 177 ? -19.704 15.024 24.013 1.00 86.69 177 ASP A N 1
ATOM 1341 C CA . ASP A 1 177 ? -20.085 14.904 22.592 1.00 86.69 177 ASP A CA 1
ATOM 1342 C C . ASP A 1 177 ? -18.919 14.506 21.675 1.00 86.69 177 ASP A C 1
ATOM 1344 O O . ASP A 1 177 ? -19.118 14.127 20.517 1.00 86.69 177 ASP A O 1
ATOM 1348 N N . GLY A 1 178 ? -17.684 14.556 22.175 1.00 84.31 178 GLY A N 1
ATOM 1349 C CA . GLY A 1 178 ? -16.472 14.228 21.432 1.00 84.31 178 GLY A CA 1
ATOM 1350 C C . GLY A 1 178 ? -16.455 12.782 20.944 1.00 84.31 178 GLY A C 1
ATOM 1351 O O . GLY A 1 178 ? -15.914 12.524 19.869 1.00 84.31 178 GLY A O 1
ATOM 1352 N N . TRP A 1 179 ? -17.124 11.862 21.649 1.00 86.12 179 TRP A N 1
ATOM 1353 C CA . TRP A 1 179 ? -17.325 10.480 21.206 1.00 86.12 179 TRP A CA 1
ATOM 1354 C C . TRP A 1 179 ? -17.978 10.378 19.816 1.00 86.12 179 TRP A C 1
ATOM 1356 O O . TRP A 1 179 ? -17.701 9.425 19.089 1.00 86.12 179 TRP A O 1
ATOM 1366 N N . ARG A 1 180 ? -18.781 11.368 19.391 1.00 86.69 180 ARG A N 1
ATOM 1367 C CA . ARG A 1 180 ? -19.428 11.401 18.063 1.00 86.69 180 ARG A CA 1
ATOM 1368 C C . ARG A 1 180 ? -18.472 11.736 16.918 1.00 86.69 180 ARG A C 1
ATOM 1370 O O . ARG A 1 180 ? -18.819 11.520 15.761 1.00 86.69 180 ARG A O 1
ATOM 1377 N N . ARG A 1 181 ? -17.285 12.282 17.216 1.00 85.38 181 ARG A N 1
ATOM 1378 C CA . ARG A 1 181 ? -16.243 12.567 16.208 1.00 85.38 181 ARG A CA 1
ATOM 1379 C C . ARG A 1 181 ? -15.501 11.308 15.764 1.00 85.38 181 ARG A C 1
ATOM 1381 O O . ARG A 1 181 ? -14.823 11.331 14.737 1.00 85.38 181 ARG A O 1
ATOM 1388 N N . LEU A 1 182 ? -15.604 10.234 16.547 1.00 84.88 182 LEU A N 1
ATOM 1389 C CA . LEU A 1 182 ? -15.067 8.929 16.199 1.00 84.88 182 LEU A CA 1
ATOM 1390 C C . LEU A 1 182 ? -16.026 8.198 15.242 1.00 84.88 182 LEU A C 1
ATOM 1392 O O . LEU A 1 182 ? -17.224 8.493 15.225 1.00 84.88 182 LEU A O 1
ATOM 1396 N N . PRO A 1 183 ? -15.533 7.238 14.440 1.00 78.94 183 PRO A N 1
ATOM 1397 C CA . PRO A 1 183 ? -16.360 6.545 13.458 1.00 78.94 183 PRO A CA 1
ATOM 1398 C C . PRO A 1 183 ? -17.547 5.834 14.115 1.00 78.94 183 PRO A C 1
ATOM 1400 O O . PRO A 1 183 ? -17.367 4.913 14.905 1.00 78.94 183 PRO A O 1
ATOM 1403 N N . ALA A 1 184 ? -18.773 6.221 13.757 1.00 77.38 184 ALA A N 1
ATOM 1404 C CA . ALA A 1 184 ? -19.982 5.546 14.240 1.00 77.38 184 ALA A CA 1
ATOM 1405 C C . ALA A 1 184 ? -20.214 4.186 13.554 1.00 77.38 184 ALA A C 1
ATOM 1407 O O . ALA A 1 184 ? -20.928 3.327 14.072 1.00 77.38 184 ALA A O 1
ATOM 1408 N N . ARG A 1 185 ? -19.626 3.985 12.368 1.00 76.31 185 ARG A N 1
ATOM 1409 C CA . ARG A 1 185 ? -19.733 2.758 11.573 1.00 76.31 185 ARG A CA 1
ATOM 1410 C C . ARG A 1 185 ? -18.417 2.418 10.899 1.00 76.31 185 ARG A C 1
ATOM 1412 O O . ARG A 1 185 ? -17.664 3.303 10.499 1.00 76.31 185 ARG A O 1
ATOM 1419 N N . ARG A 1 186 ? -18.196 1.123 10.685 1.00 76.00 186 ARG A N 1
ATOM 1420 C CA . ARG A 1 186 ? -17.143 0.637 9.793 1.00 76.00 186 ARG A CA 1
ATOM 1421 C C . ARG A 1 186 ? -17.543 0.887 8.338 1.00 76.00 186 ARG A C 1
ATOM 1423 O O . ARG A 1 186 ? -18.568 0.383 7.884 1.00 76.00 186 ARG A O 1
ATOM 1430 N N . ALA A 1 187 ? -16.719 1.617 7.592 1.00 65.69 187 ALA A N 1
ATOM 1431 C CA . ALA A 1 187 ? -16.874 1.733 6.146 1.00 65.69 187 ALA A CA 1
ATOM 1432 C C . ALA A 1 187 ? -16.446 0.415 5.479 1.00 65.69 187 ALA A C 1
ATOM 1434 O O . ALA A 1 187 ? -15.267 0.068 5.479 1.00 65.69 187 ALA A O 1
ATOM 1435 N N . ALA A 1 188 ? -17.401 -0.340 4.939 1.00 62.53 188 ALA A N 1
ATOM 1436 C CA . ALA A 1 188 ? -17.119 -1.514 4.118 1.00 62.53 188 ALA A CA 1
ATOM 1437 C C . ALA A 1 188 ? -17.051 -1.111 2.635 1.00 62.53 188 ALA A C 1
ATOM 1439 O O . ALA A 1 188 ? -17.867 -0.308 2.182 1.00 62.53 188 ALA A O 1
ATOM 1440 N N . LEU A 1 189 ? -16.121 -1.707 1.869 1.00 57.62 189 LEU A N 1
ATOM 1441 C CA . LEU A 1 189 ? -15.997 -1.525 0.407 1.00 57.62 189 LEU A CA 1
ATOM 1442 C C . LEU A 1 189 ? -17.343 -1.709 -0.314 1.00 57.62 189 LEU A C 1
ATOM 1444 O O . LEU A 1 189 ? -17.652 -1.010 -1.275 1.00 57.62 189 LEU A O 1
ATOM 1448 N N . ARG A 1 190 ? -18.174 -2.624 0.193 1.00 56.12 190 ARG A N 1
ATOM 1449 C CA . ARG A 1 190 ? -19.570 -2.792 -0.200 1.00 56.12 190 ARG A CA 1
ATOM 1450 C C . ARG A 1 190 ? -20.432 -2.120 0.872 1.00 56.12 190 ARG A C 1
ATOM 1452 O O . ARG A 1 190 ? -20.534 -2.644 1.978 1.00 56.12 190 ARG A O 1
ATOM 1459 N N . GLN A 1 191 ? -21.076 -0.993 0.551 1.00 50.69 191 GLN A N 1
ATOM 1460 C CA . GLN A 1 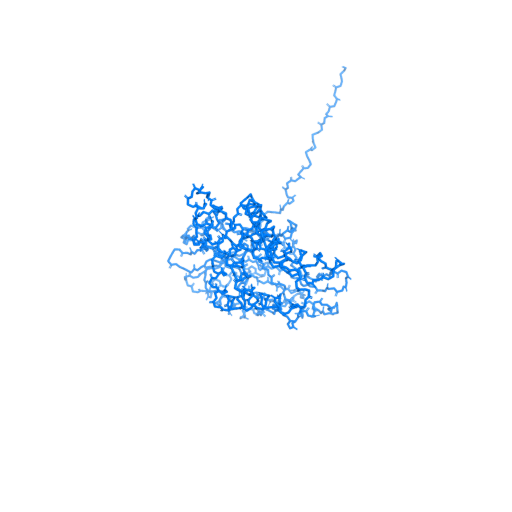191 ? -21.871 -0.156 1.481 1.00 50.69 191 GLN A CA 1
ATOM 1461 C C . GLN A 1 191 ? -22.997 -0.885 2.262 1.00 50.69 191 GLN A C 1
ATOM 1463 O O . GLN A 1 191 ? -23.662 -0.274 3.093 1.00 50.69 191 GLN A O 1
ATOM 1468 N N . ARG A 1 192 ? -23.222 -2.185 2.031 1.00 52.28 192 ARG A N 1
ATOM 1469 C CA . ARG A 1 192 ? -24.240 -3.015 2.694 1.00 52.28 192 ARG A CA 1
ATOM 1470 C C . ARG A 1 192 ? -23.789 -3.711 3.990 1.00 52.28 192 ARG A C 1
ATOM 1472 O O . ARG A 1 192 ? -24.641 -4.285 4.656 1.00 52.28 192 ARG A O 1
ATOM 1479 N N . GLU A 1 193 ? -22.506 -3.678 4.365 1.00 56.75 193 GLU A N 1
ATOM 1480 C CA . GLU A 1 193 ? -21.966 -4.526 5.459 1.00 56.75 193 GLU A CA 1
ATOM 1481 C C . GLU A 1 193 ? -21.194 -3.761 6.555 1.00 56.75 193 GLU A C 1
ATOM 1483 O O . GLU A 1 193 ? -20.310 -4.305 7.225 1.00 56.75 193 GLU A O 1
ATOM 1488 N N . GLY A 1 194 ? -21.489 -2.472 6.733 1.00 62.19 194 GLY A N 1
ATOM 1489 C CA . GLY A 1 194 ? -20.881 -1.665 7.791 1.00 62.19 194 GLY A CA 1
ATOM 1490 C C . GLY A 1 194 ? -21.537 -1.894 9.155 1.00 62.19 194 GLY A C 1
ATOM 1491 O O . GLY A 1 194 ? -22.686 -1.503 9.353 1.00 62.19 194 GLY A O 1
ATOM 1492 N N . HIS A 1 195 ? -20.806 -2.476 10.109 1.00 72.12 195 HIS A N 1
ATOM 1493 C CA . HIS A 1 195 ? -21.242 -2.611 11.506 1.00 72.12 195 HIS A CA 1
ATOM 1494 C C . HIS A 1 195 ? -21.174 -1.274 12.242 1.00 72.12 195 HIS A C 1
ATOM 1496 O O . HIS A 1 195 ? -20.225 -0.504 12.060 1.00 72.12 195 HIS A O 1
ATOM 1502 N N . SER A 1 196 ? -22.181 -0.997 13.074 1.00 77.69 196 SER A N 1
ATOM 1503 C CA . SER A 1 196 ? -22.148 0.123 14.015 1.00 77.69 196 SER A CA 1
ATOM 1504 C C . SER A 1 196 ? -21.172 -0.163 15.139 1.00 77.69 196 SER A C 1
ATOM 1506 O O . SER A 1 196 ? -21.192 -1.249 15.715 1.00 77.69 196 SER A O 1
ATOM 1508 N N . MET A 1 197 ? -20.350 0.827 15.460 1.00 83.50 197 MET A N 1
ATOM 1509 C CA . MET A 1 197 ? -19.476 0.754 16.620 1.00 83.50 197 MET A CA 1
ATOM 1510 C C . MET A 1 197 ? -20.342 0.782 17.878 1.00 83.50 197 MET A C 1
ATOM 1512 O O . MET A 1 197 ? -21.225 1.631 18.001 1.00 83.50 197 MET A O 1
ATOM 1516 N N . THR A 1 198 ? -20.124 -0.169 18.783 1.00 83.94 198 THR A N 1
ATOM 1517 C CA . THR A 1 198 ? -20.906 -0.292 20.025 1.00 83.94 198 THR A CA 1
ATOM 1518 C C . THR A 1 198 ? -20.117 0.151 21.246 1.00 83.94 198 THR A C 1
ATOM 1520 O O . THR A 1 198 ? -20.714 0.369 22.297 1.00 83.94 198 THR A O 1
ATOM 1523 N N . LEU A 1 199 ? -18.794 0.293 21.129 1.00 88.88 199 LEU A N 1
ATOM 1524 C CA . LEU A 1 199 ? -17.939 0.698 22.236 1.00 88.88 199 LEU A CA 1
ATOM 1525 C C . LEU A 1 199 ? -16.793 1.607 21.793 1.00 88.88 199 LEU A C 1
ATOM 1527 O O . LEU A 1 199 ? -16.309 1.549 20.660 1.00 88.88 199 LEU A O 1
ATOM 1531 N N . GLN A 1 200 ? -16.349 2.432 22.733 1.00 91.56 200 GLN A N 1
ATOM 1532 C CA . GLN A 1 200 ? -15.104 3.182 22.681 1.00 91.56 200 GLN A CA 1
ATOM 1533 C C . GLN A 1 200 ? -14.338 2.929 23.967 1.00 91.56 200 GLN A C 1
ATOM 1535 O O . GLN A 1 200 ? -14.927 2.876 25.042 1.00 91.56 200 GLN A O 1
ATOM 1540 N N . TYR A 1 201 ? -13.028 2.791 23.867 1.00 91.62 201 TYR A N 1
ATOM 1541 C CA . TYR A 1 201 ? -12.185 2.480 25.009 1.00 91.62 201 TYR A CA 1
ATOM 1542 C C . TYR A 1 201 ? -11.003 3.439 25.061 1.00 91.62 201 TYR A C 1
ATOM 1544 O O . TYR A 1 201 ? -10.370 3.705 24.045 1.00 91.62 201 TYR A O 1
ATOM 1552 N N . ALA A 1 202 ? -10.716 3.978 26.239 1.00 92.06 202 ALA A N 1
ATOM 1553 C CA . ALA A 1 202 ? -9.542 4.790 26.508 1.00 92.06 202 ALA A CA 1
ATOM 1554 C C . ALA A 1 202 ? -8.634 4.005 27.454 1.00 92.06 202 ALA A C 1
ATOM 1556 O O . ALA A 1 202 ? -8.983 3.859 28.622 1.00 92.06 202 ALA A O 1
ATOM 1557 N N . GLY A 1 203 ? -7.496 3.499 26.980 1.00 90.81 203 GLY A N 1
ATOM 1558 C CA . GLY A 1 203 ? -6.608 2.680 27.813 1.00 90.81 203 GLY A CA 1
ATOM 1559 C C . GLY A 1 203 ? -5.626 1.826 27.026 1.00 90.81 203 GLY A C 1
ATOM 1560 O O . GLY A 1 203 ? -5.481 2.002 25.814 1.00 90.81 203 GLY A O 1
ATOM 1561 N N . ASP A 1 204 ? -4.945 0.919 27.722 1.00 90.31 204 ASP A N 1
ATOM 1562 C CA . ASP A 1 204 ? -4.167 -0.142 27.082 1.00 90.31 204 ASP A CA 1
ATOM 1563 C C . ASP A 1 204 ? -5.120 -1.283 26.696 1.00 90.31 204 ASP A C 1
ATOM 1565 O O . ASP A 1 204 ? -5.884 -1.755 27.546 1.00 90.31 204 ASP A O 1
ATOM 1569 N N . PRO A 1 205 ? -5.174 -1.699 25.420 1.00 89.00 205 PRO A N 1
ATOM 1570 C CA . PRO A 1 205 ? -6.057 -2.777 25.005 1.00 89.00 205 PRO A CA 1
ATOM 1571 C C . PRO A 1 205 ? -5.690 -4.118 25.671 1.00 89.00 205 PRO A C 1
ATOM 1573 O O . PRO A 1 205 ? -6.582 -4.946 25.848 1.00 89.00 205 PRO A O 1
ATOM 1576 N N . ALA A 1 206 ? -4.438 -4.324 26.103 1.00 89.06 206 ALA A N 1
ATOM 1577 C CA . ALA A 1 206 ? -4.030 -5.525 26.834 1.00 89.06 206 ALA A CA 1
ATOM 1578 C C . ALA A 1 206 ? -4.737 -5.650 28.195 1.00 89.06 206 ALA A C 1
ATOM 1580 O O . ALA A 1 206 ? -5.195 -6.739 28.542 1.00 89.06 206 ALA A O 1
ATOM 1581 N N . ASP A 1 207 ? -4.913 -4.536 28.915 1.00 89.56 207 ASP A N 1
ATOM 1582 C CA . ASP A 1 207 ? -5.644 -4.510 30.191 1.00 89.56 207 ASP A CA 1
ATOM 1583 C C . ASP A 1 207 ? -7.106 -4.931 29.990 1.00 89.56 207 ASP A C 1
ATOM 1585 O O . ASP A 1 207 ? -7.647 -5.745 30.741 1.00 89.56 207 ASP A O 1
ATOM 1589 N N . LEU A 1 208 ? -7.737 -4.431 28.920 1.00 88.25 208 LEU A N 1
ATOM 1590 C CA . LEU A 1 208 ? -9.097 -4.821 28.556 1.00 88.25 208 LEU A CA 1
ATOM 1591 C C . LEU A 1 208 ? -9.173 -6.314 28.213 1.00 88.25 208 LEU A C 1
ATOM 1593 O O . LEU A 1 208 ? -10.107 -6.985 28.643 1.00 88.25 208 LEU A O 1
ATOM 1597 N N . ALA A 1 209 ? -8.210 -6.843 27.455 1.00 89.31 209 ALA A N 1
ATOM 1598 C CA . ALA A 1 209 ? -8.186 -8.261 27.109 1.00 89.31 209 ALA A CA 1
ATOM 1599 C C . ALA A 1 209 ? -8.055 -9.158 28.344 1.00 89.31 209 ALA A C 1
ATOM 1601 O O . ALA A 1 209 ? -8.839 -10.093 28.474 1.00 89.31 209 ALA A O 1
ATOM 1602 N N . ALA A 1 210 ? -7.165 -8.826 29.282 1.00 89.94 210 ALA A N 1
ATOM 1603 C CA . ALA A 1 210 ? -6.983 -9.592 30.513 1.00 89.94 210 ALA A CA 1
ATOM 1604 C C . ALA A 1 210 ? -8.260 -9.638 31.375 1.00 89.94 210 ALA A C 1
ATOM 1606 O O . ALA A 1 210 ? -8.641 -10.696 31.878 1.00 89.94 210 ALA A O 1
ATOM 1607 N N . ILE A 1 211 ? -8.967 -8.508 31.509 1.00 88.56 211 ILE A N 1
ATOM 1608 C CA . ILE A 1 211 ? -10.245 -8.460 32.241 1.00 88.56 211 ILE A CA 1
ATOM 1609 C C . ILE A 1 211 ? -11.303 -9.311 31.525 1.00 88.56 211 ILE A C 1
ATOM 1611 O O . ILE A 1 211 ? -12.021 -10.086 32.157 1.00 88.56 211 ILE A O 1
ATOM 1615 N N . MET A 1 212 ? -11.387 -9.197 30.199 1.00 86.94 212 MET A N 1
ATOM 1616 C CA . MET A 1 212 ? -12.359 -9.943 29.401 1.00 86.94 212 MET A CA 1
ATOM 1617 C C . MET A 1 212 ? -12.083 -11.453 29.408 1.00 86.94 212 MET A C 1
ATOM 1619 O O . MET A 1 212 ? -13.030 -12.241 29.424 1.00 86.94 212 MET A O 1
ATOM 1623 N N . GLU A 1 213 ? -10.819 -11.875 29.458 1.00 88.81 213 GLU A N 1
ATOM 1624 C CA . GLU A 1 213 ? -10.442 -13.282 29.632 1.00 88.81 213 GLU A CA 1
ATOM 1625 C C . GLU A 1 213 ? -10.971 -13.862 30.948 1.00 88.81 213 GLU A C 1
ATOM 1627 O O . GLU A 1 213 ? -11.538 -14.958 30.960 1.00 88.81 213 GLU A O 1
ATOM 1632 N N . GLY A 1 214 ? -10.914 -13.087 32.037 1.00 84.94 214 GLY A N 1
ATOM 1633 C CA . GLY A 1 214 ? -11.542 -13.445 33.315 1.00 84.94 214 GLY A CA 1
ATOM 1634 C C . GLY A 1 214 ? -13.067 -13.622 33.231 1.00 84.94 214 GLY A C 1
ATOM 1635 O O . GLY A 1 214 ? -13.644 -14.403 33.986 1.00 84.94 214 GLY A O 1
ATOM 1636 N N . LEU A 1 215 ? -13.719 -12.962 32.268 1.00 84.25 215 LEU A N 1
ATOM 1637 C CA . LEU A 1 215 ? -15.154 -13.080 31.975 1.00 84.25 215 LEU A CA 1
ATOM 1638 C C . LEU A 1 215 ? -15.474 -14.199 30.959 1.00 84.25 215 LEU A C 1
ATOM 1640 O O . LEU A 1 215 ? -16.600 -14.300 30.464 1.00 84.25 215 LEU A O 1
ATOM 1644 N N . GLY A 1 216 ? -14.500 -15.055 30.633 1.00 84.06 216 GLY A N 1
ATOM 1645 C CA . GLY A 1 216 ? -14.674 -16.196 29.731 1.00 84.06 216 GLY A CA 1
ATOM 1646 C C . GLY A 1 216 ? -14.574 -15.854 28.243 1.00 84.06 216 GLY A C 1
ATOM 1647 O O . GLY A 1 216 ? -15.006 -16.647 27.401 1.00 84.06 216 GLY A O 1
ATOM 1648 N N . TRP A 1 217 ? -14.030 -14.685 27.898 1.00 88.06 217 TRP A N 1
ATOM 1649 C CA . TRP A 1 217 ? -13.576 -14.410 26.536 1.00 88.06 217 TRP A CA 1
ATOM 1650 C C . TRP A 1 217 ? -12.219 -15.073 26.292 1.00 88.06 217 TRP A C 1
ATOM 1652 O O . TRP A 1 217 ? -11.466 -15.348 27.215 1.00 88.06 217 TRP A O 1
ATOM 1662 N N . GLN A 1 218 ? -11.907 -15.364 25.038 1.00 89.50 218 GLN A N 1
ATOM 1663 C CA . GLN A 1 218 ? -10.644 -15.975 24.638 1.00 89.50 218 GLN A CA 1
ATOM 1664 C C . GLN A 1 218 ? -10.048 -15.182 23.485 1.00 89.50 218 GLN A C 1
ATOM 1666 O O . GLN A 1 218 ? -10.785 -14.660 22.641 1.00 89.50 218 GLN A O 1
ATOM 1671 N N . GLN A 1 219 ? -8.721 -15.108 23.421 1.00 87.69 219 GLN A N 1
ATOM 1672 C CA . GLN A 1 219 ? -8.048 -14.517 22.274 1.00 87.69 219 GLN A CA 1
ATOM 1673 C C . GLN A 1 219 ? -8.393 -15.300 21.003 1.00 87.69 219 GLN A C 1
ATOM 1675 O O . GLN A 1 219 ? -8.339 -16.530 20.967 1.00 87.69 219 GLN A O 1
ATOM 1680 N N . ALA A 1 220 ? -8.812 -14.586 19.963 1.00 86.12 220 ALA A N 1
ATOM 1681 C CA . ALA A 1 220 ? -9.263 -15.223 18.741 1.00 86.12 220 ALA A CA 1
ATOM 1682 C C . ALA A 1 220 ? -8.087 -15.649 17.858 1.00 86.12 220 ALA A C 1
ATOM 1684 O O . ALA A 1 220 ? -7.163 -14.871 17.624 1.00 86.12 220 ALA A O 1
ATOM 1685 N N . GLU A 1 221 ? -8.175 -16.850 17.284 1.00 85.50 221 GLU A N 1
ATOM 1686 C CA . GLU A 1 221 ? -7.275 -17.265 16.211 1.00 85.50 221 GLU A CA 1
ATOM 1687 C C . GLU A 1 221 ? -7.616 -16.466 14.942 1.00 85.50 221 GLU A C 1
ATOM 1689 O O . GLU A 1 221 ? -8.712 -16.589 14.378 1.00 85.50 221 GLU A O 1
ATOM 1694 N N . THR A 1 222 ? -6.701 -15.593 14.525 1.00 86.06 222 THR A N 1
ATOM 1695 C CA . THR A 1 222 ? -6.837 -14.803 13.296 1.00 86.06 222 THR A CA 1
ATOM 1696 C C . THR A 1 222 ? -6.325 -15.590 12.094 1.00 86.06 222 THR A C 1
ATOM 1698 O O . THR A 1 222 ? -5.565 -16.549 12.231 1.00 86.06 222 THR A O 1
ATOM 1701 N N . LEU A 1 223 ? -6.810 -15.231 10.906 1.00 86.25 223 LEU A N 1
ATOM 1702 C CA . LEU A 1 223 ? -6.395 -15.864 9.660 1.00 86.25 223 LEU A CA 1
ATOM 1703 C C . LEU A 1 223 ? -4.909 -15.605 9.392 1.00 86.25 223 LEU A C 1
ATOM 1705 O O . LEU A 1 223 ? -4.498 -14.452 9.266 1.00 86.25 223 LEU A O 1
ATOM 1709 N N . ASP A 1 224 ? -4.164 -16.686 9.212 1.00 85.38 224 ASP A N 1
ATOM 1710 C CA . ASP A 1 224 ? -2.769 -16.702 8.789 1.00 85.38 224 ASP A CA 1
ATOM 1711 C C . ASP A 1 224 ? -2.569 -17.770 7.699 1.00 85.38 224 ASP A C 1
ATOM 1713 O O . ASP A 1 224 ? -3.473 -18.555 7.395 1.00 85.38 224 ASP A O 1
ATOM 1717 N N . TRP A 1 225 ? -1.390 -17.820 7.086 1.00 84.56 225 TRP A N 1
ATOM 1718 C CA . TRP A 1 225 ? -1.072 -18.773 6.022 1.00 84.56 225 TRP A CA 1
ATOM 1719 C C . TRP A 1 225 ? -1.202 -20.234 6.468 1.00 84.56 225 TRP A C 1
ATOM 1721 O O . TRP A 1 225 ? -1.652 -21.068 5.681 1.00 84.56 225 TRP A O 1
ATOM 1731 N N . ASP A 1 226 ? -0.906 -20.526 7.736 1.00 86.81 226 ASP A N 1
ATOM 1732 C CA . ASP A 1 226 ? -0.949 -21.882 8.295 1.00 86.81 226 ASP A CA 1
ATOM 1733 C C . ASP A 1 226 ? -2.378 -22.410 8.489 1.00 86.81 226 ASP A C 1
ATOM 1735 O O . ASP A 1 226 ? -2.640 -23.606 8.338 1.00 86.81 226 ASP A O 1
ATOM 1739 N N . ASN A 1 227 ? -3.333 -21.527 8.799 1.00 86.69 227 ASN A N 1
ATOM 1740 C CA . ASN A 1 227 ? -4.727 -21.904 9.050 1.00 86.69 227 ASN A CA 1
ATOM 1741 C C . ASN A 1 227 ? -5.679 -21.531 7.898 1.00 86.69 227 ASN A C 1
ATOM 1743 O O . ASN A 1 227 ? -6.853 -21.907 7.934 1.00 86.69 227 ASN A O 1
ATOM 1747 N N . ALA A 1 228 ? -5.182 -20.889 6.834 1.00 86.25 228 ALA A N 1
ATOM 1748 C CA . ALA A 1 228 ? -5.978 -20.468 5.682 1.00 86.25 228 ALA A CA 1
ATOM 1749 C C . ALA A 1 228 ? -6.724 -21.619 4.992 1.00 86.25 228 ALA A C 1
ATOM 1751 O O . ALA A 1 228 ? -7.864 -21.447 4.556 1.00 86.25 228 ALA A O 1
ATOM 1752 N N . LEU A 1 229 ? -6.128 -22.816 4.946 1.00 86.38 229 LEU A N 1
ATOM 1753 C CA . LEU A 1 229 ? -6.754 -24.003 4.350 1.00 86.38 229 LEU A CA 1
ATOM 1754 C C . LEU A 1 229 ? -8.032 -24.435 5.081 1.00 86.38 229 LEU A C 1
ATOM 1756 O O . LEU A 1 229 ? -8.902 -25.049 4.464 1.00 86.38 229 LEU A O 1
ATOM 1760 N N . ARG A 1 230 ? -8.199 -24.071 6.361 1.00 84.50 230 ARG A N 1
ATOM 1761 C CA . ARG A 1 230 ? -9.429 -24.358 7.117 1.00 84.50 230 ARG A CA 1
ATOM 1762 C C . ARG A 1 230 ? -10.646 -23.656 6.511 1.00 84.50 230 ARG A C 1
ATOM 1764 O O . ARG A 1 230 ? -11.743 -24.198 6.572 1.00 84.50 230 ARG A O 1
ATOM 1771 N N . LEU A 1 231 ? -10.467 -22.508 5.850 1.00 83.38 231 LEU A N 1
ATOM 1772 C CA . LEU A 1 231 ? -11.567 -21.827 5.157 1.00 83.38 231 LEU A CA 1
ATOM 1773 C C . LEU A 1 231 ? -12.118 -22.642 3.979 1.00 83.38 231 LEU A C 1
ATOM 1775 O O . LEU A 1 231 ? -13.276 -22.466 3.617 1.00 83.38 231 LEU A O 1
ATOM 1779 N N . LEU A 1 232 ? -11.323 -23.546 3.398 1.00 83.75 232 LEU A N 1
ATOM 1780 C CA . LEU A 1 232 ? -11.725 -24.412 2.283 1.00 83.75 232 LEU A CA 1
ATOM 1781 C C . LEU A 1 232 ? -12.405 -25.712 2.740 1.00 83.75 232 LEU A C 1
ATOM 1783 O O . LEU A 1 232 ? -12.661 -26.584 1.915 1.00 83.75 232 LEU A O 1
ATOM 1787 N N . SER A 1 233 ? -12.670 -25.870 4.042 1.00 81.81 233 SER A N 1
ATOM 1788 C CA . SER A 1 233 ? -13.365 -27.034 4.590 1.00 81.81 233 SER A CA 1
ATOM 1789 C C . SER A 1 233 ? -14.785 -26.657 5.036 1.00 81.81 233 SER A C 1
ATOM 1791 O O . SER A 1 233 ? -14.980 -26.097 6.120 1.00 81.81 233 SER A O 1
ATOM 1793 N N . PRO A 1 234 ? -15.819 -26.986 4.239 1.00 74.88 234 PRO A N 1
ATOM 1794 C CA . PRO A 1 234 ? -17.208 -26.673 4.564 1.00 74.88 234 PRO A CA 1
ATOM 1795 C C . PRO A 1 234 ? -17.754 -27.497 5.736 1.00 74.88 234 PRO A C 1
ATOM 1797 O O . PRO A 1 234 ? -18.850 -27.235 6.216 1.00 74.88 234 PRO A O 1
ATOM 1800 N N . SER A 1 235 ? -17.065 -28.523 6.220 1.00 77.62 235 SER A N 1
ATOM 1801 C CA . SER A 1 235 ? -17.554 -29.324 7.349 1.00 77.62 235 SER A CA 1
ATOM 1802 C C . SER A 1 235 ? -17.173 -28.738 8.710 1.00 77.62 235 SER A C 1
ATOM 1804 O O . SER A 1 235 ? -17.759 -29.141 9.713 1.00 77.62 235 SER A O 1
ATOM 1806 N N . LEU A 1 236 ? -16.252 -27.767 8.765 1.00 78.75 236 LEU A N 1
ATOM 1807 C CA . LEU A 1 236 ? -15.790 -27.209 10.035 1.00 78.75 236 LEU A CA 1
ATOM 1808 C C . LEU A 1 236 ? -16.903 -26.436 10.770 1.00 78.75 236 LEU A C 1
ATOM 1810 O O . LEU A 1 236 ? -17.652 -25.655 10.155 1.00 78.75 236 LEU A O 1
ATOM 1814 N N . PRO A 1 237 ? -17.026 -26.631 12.095 1.00 78.56 237 PRO A N 1
ATOM 1815 C CA . PRO A 1 237 ? -17.940 -25.857 12.915 1.00 78.56 237 PRO A CA 1
ATOM 1816 C C . PRO A 1 237 ? -17.443 -24.414 13.043 1.00 78.56 237 PRO A C 1
ATOM 1818 O O . PRO A 1 237 ? -16.255 -24.119 12.923 1.00 78.56 237 PRO A O 1
ATOM 1821 N N . LEU A 1 238 ? -18.365 -23.491 13.333 1.00 79.00 238 LEU A N 1
ATOM 1822 C CA . LEU A 1 238 ? -18.049 -22.063 13.442 1.00 79.00 238 LEU A CA 1
ATOM 1823 C C . LEU A 1 238 ? -16.975 -21.769 14.499 1.00 79.00 238 LEU A C 1
ATOM 1825 O O . LEU A 1 238 ? -16.310 -20.750 14.375 1.00 79.00 238 LEU A O 1
ATOM 1829 N N . ALA A 1 239 ? -16.812 -22.619 15.517 1.00 78.75 239 ALA A N 1
ATOM 1830 C CA . ALA A 1 239 ? -15.805 -22.470 16.568 1.00 78.75 239 ALA A CA 1
ATOM 1831 C C . ALA A 1 239 ? -14.363 -22.594 16.048 1.00 78.75 239 ALA A C 1
ATOM 1833 O O . ALA A 1 239 ? -13.507 -21.821 16.473 1.00 78.75 239 ALA A O 1
ATOM 1834 N N . ASP A 1 240 ? -14.135 -23.475 15.073 1.00 81.69 240 ASP A N 1
ATOM 1835 C CA . ASP A 1 240 ? -12.795 -23.832 14.585 1.00 81.69 240 ASP A CA 1
ATOM 1836 C C . ASP A 1 240 ? -12.365 -23.005 13.364 1.00 81.69 240 ASP A C 1
ATOM 1838 O O . ASP A 1 240 ? -11.241 -23.124 12.870 1.00 81.69 240 ASP A O 1
ATOM 1842 N N . LEU A 1 241 ? -13.269 -22.164 12.848 1.00 83.62 241 LEU A N 1
ATOM 1843 C CA . LEU A 1 241 ? -12.962 -21.271 11.739 1.00 83.62 241 LEU A CA 1
ATOM 1844 C C . LEU A 1 241 ? -12.128 -20.071 12.227 1.00 83.62 241 LEU A C 1
ATOM 1846 O O . LEU A 1 241 ? -12.550 -19.392 13.178 1.00 83.62 241 LEU A O 1
ATOM 1850 N N . PRO A 1 242 ? -11.000 -19.760 11.556 1.00 87.56 242 PRO A N 1
ATOM 1851 C CA . PRO A 1 242 ? -10.188 -18.595 11.883 1.00 87.56 242 PRO A CA 1
ATOM 1852 C C . PRO A 1 242 ? -10.928 -17.302 11.529 1.00 87.56 242 PRO A C 1
ATOM 1854 O O . PRO A 1 242 ? -11.675 -17.226 10.547 1.00 87.56 242 PRO A O 1
ATOM 1857 N N . LEU A 1 243 ? -10.726 -16.262 12.336 1.00 86.44 243 LEU A N 1
ATOM 1858 C CA . LEU A 1 243 ? -11.323 -14.958 12.086 1.00 86.44 243 LEU A CA 1
ATOM 1859 C C . LEU A 1 243 ? -10.605 -14.238 10.951 1.00 86.44 243 LEU A C 1
ATOM 1861 O O . LEU A 1 243 ? -9.401 -14.010 11.006 1.00 86.44 243 LEU A O 1
ATOM 1865 N N . ILE A 1 244 ? -11.373 -13.779 9.963 1.00 85.88 244 ILE A N 1
ATOM 1866 C CA . ILE A 1 244 ? -10.851 -12.893 8.921 1.00 85.88 244 ILE A CA 1
ATOM 1867 C C . ILE A 1 244 ? -10.521 -11.533 9.565 1.00 85.88 244 ILE A C 1
ATOM 1869 O O . ILE A 1 244 ? -11.426 -10.941 10.175 1.00 85.88 244 ILE A O 1
ATOM 1873 N N . PRO A 1 245 ? -9.278 -11.027 9.441 1.00 84.69 245 PRO A N 1
ATOM 1874 C CA . PRO A 1 245 ? -8.895 -9.715 9.940 1.00 84.69 245 PRO A CA 1
ATOM 1875 C C . PRO A 1 245 ? -9.721 -8.615 9.285 1.00 84.69 245 PRO A C 1
ATOM 1877 O O . PRO A 1 245 ? -9.995 -8.646 8.082 1.00 84.69 245 PRO A O 1
ATOM 1880 N N . GLN A 1 246 ? -10.129 -7.626 10.072 1.00 82.88 246 GLN A N 1
ATOM 1881 C CA . GLN A 1 246 ? -10.900 -6.496 9.573 1.00 82.88 246 GLN A CA 1
ATOM 1882 C C . GLN A 1 246 ? -10.122 -5.189 9.725 1.00 82.88 246 GLN A C 1
ATOM 1884 O O . GLN A 1 246 ? -9.382 -4.975 10.683 1.00 82.88 246 GLN A O 1
ATOM 1889 N N . VAL A 1 247 ? -10.328 -4.293 8.759 1.00 80.88 247 VAL A N 1
ATOM 1890 C CA . VAL A 1 247 ? -9.670 -2.985 8.698 1.00 80.88 247 VAL A CA 1
ATOM 1891 C C . VAL A 1 247 ? -10.704 -1.879 8.885 1.00 80.88 247 VAL A C 1
ATOM 1893 O O . VAL A 1 247 ? -11.782 -1.915 8.282 1.00 80.88 247 VAL A O 1
ATOM 1896 N N . VAL A 1 248 ? -10.362 -0.883 9.703 1.00 79.25 248 VAL A N 1
ATOM 1897 C CA . VAL A 1 248 ? -11.149 0.339 9.928 1.00 79.25 248 VAL A CA 1
ATOM 1898 C C . VAL A 1 248 ? -10.243 1.541 9.678 1.00 79.25 248 VAL A C 1
ATOM 1900 O O . VAL A 1 248 ? -9.175 1.635 10.271 1.00 79.25 248 VAL A O 1
ATOM 1903 N N . GLU A 1 249 ? -10.642 2.448 8.780 1.00 74.81 249 GLU A N 1
ATOM 1904 C CA . GLU A 1 249 ? -9.847 3.639 8.407 1.00 74.81 249 GLU A CA 1
ATOM 1905 C C . GLU A 1 249 ? -8.379 3.327 8.038 1.00 74.81 249 GLU A C 1
ATOM 1907 O O . GLU A 1 249 ? -7.468 4.087 8.357 1.00 74.81 249 GLU A O 1
ATOM 1912 N N . GLY A 1 250 ? -8.130 2.180 7.397 1.00 70.88 250 GLY A N 1
ATOM 1913 C CA . GLY A 1 250 ? -6.775 1.744 7.038 1.00 70.88 250 GLY A CA 1
ATOM 1914 C C . GLY A 1 250 ? -5.943 1.189 8.202 1.00 70.88 250 GLY A C 1
ATOM 1915 O O . GLY A 1 250 ? -4.770 0.890 8.008 1.00 70.88 250 GLY A O 1
ATOM 1916 N N . ARG A 1 251 ? -6.524 1.022 9.396 1.00 78.94 251 ARG A N 1
ATOM 1917 C CA . ARG A 1 251 ? -5.860 0.420 10.558 1.00 78.94 251 ARG A CA 1
ATOM 1918 C C . ARG A 1 251 ? -6.316 -1.013 10.785 1.00 78.94 251 ARG A C 1
ATOM 1920 O O . ARG A 1 251 ? -7.504 -1.323 10.667 1.00 78.94 251 ARG A O 1
ATOM 1927 N N . GLN A 1 252 ? -5.358 -1.864 11.129 1.00 83.12 252 GLN A N 1
ATOM 1928 C CA . GLN A 1 252 ? -5.602 -3.245 11.532 1.00 83.12 252 GLN A CA 1
ATOM 1929 C C . GLN A 1 252 ? -6.240 -3.293 12.925 1.00 83.12 252 GLN A C 1
ATOM 1931 O O . GLN A 1 252 ? -6.096 -2.361 13.721 1.00 83.12 252 GLN A O 1
ATOM 1936 N N . GLU A 1 253 ? -6.983 -4.362 13.197 1.00 85.50 253 GLU A N 1
ATOM 1937 C CA . GLU A 1 253 ? -7.474 -4.644 14.546 1.00 85.50 253 GLU A CA 1
ATOM 1938 C C . GLU A 1 253 ? -6.307 -4.918 15.490 1.00 85.50 253 GLU A C 1
ATOM 1940 O O . GLU A 1 253 ? -5.375 -5.633 15.139 1.00 85.50 253 GLU A O 1
ATOM 1945 N N . ALA A 1 254 ? -6.356 -4.324 16.681 1.00 84.50 254 ALA A N 1
ATOM 1946 C CA . ALA A 1 254 ? -5.350 -4.565 17.707 1.00 84.50 254 ALA A CA 1
ATOM 1947 C C . ALA A 1 254 ? -5.689 -5.806 18.529 1.00 84.50 254 ALA A C 1
ATOM 1949 O O . ALA A 1 254 ? -4.796 -6.560 18.897 1.00 84.50 254 ALA A O 1
ATOM 1950 N N . ILE A 1 255 ? -6.980 -6.016 18.811 1.00 86.06 255 ILE A N 1
ATOM 1951 C CA . ILE A 1 255 ? -7.460 -7.165 19.574 1.00 86.06 255 ILE A CA 1
ATOM 1952 C C . ILE A 1 255 ? -8.749 -7.693 18.953 1.00 86.06 255 ILE A C 1
ATOM 1954 O O . ILE A 1 255 ? -9.665 -6.928 18.634 1.00 86.06 255 ILE A O 1
ATOM 1958 N N . ALA A 1 256 ? -8.815 -9.018 18.834 1.00 88.88 256 ALA A N 1
ATOM 1959 C CA . ALA A 1 256 ? -10.020 -9.774 18.549 1.00 88.88 256 ALA A CA 1
ATOM 1960 C C . ALA A 1 256 ? -10.202 -10.829 19.648 1.00 88.88 256 ALA A C 1
ATOM 1962 O O . ALA A 1 256 ? -9.357 -11.707 19.824 1.00 88.88 256 ALA A O 1
ATOM 1963 N N . LEU A 1 257 ? -11.303 -10.734 20.388 1.00 88.75 257 LEU A N 1
ATOM 1964 C CA . LEU A 1 257 ? -11.693 -11.703 21.406 1.00 88.75 257 LEU A CA 1
ATOM 1965 C C . LEU A 1 257 ? -12.944 -12.432 20.949 1.00 88.75 257 LEU A C 1
ATOM 1967 O O . LEU A 1 257 ? -13.840 -11.841 20.345 1.00 88.75 257 LEU A O 1
ATOM 1971 N N . VAL A 1 258 ? -13.029 -13.711 21.275 1.00 88.31 258 VAL A N 1
ATOM 1972 C CA . VAL A 1 258 ? -14.182 -14.553 20.995 1.00 88.31 258 VAL A CA 1
ATOM 1973 C C . VAL A 1 258 ? -14.740 -15.079 22.300 1.00 88.31 258 VAL A C 1
ATOM 1975 O O . VAL A 1 258 ? -14.005 -15.542 23.163 1.00 88.31 258 VAL A O 1
ATOM 1978 N N . ASN A 1 259 ? -16.060 -15.059 22.416 1.00 85.69 259 ASN A N 1
ATOM 1979 C CA . ASN A 1 259 ? -16.762 -15.756 23.480 1.00 85.69 259 ASN A CA 1
ATOM 1980 C C . ASN A 1 259 ? -17.603 -16.867 22.837 1.00 85.69 259 ASN A C 1
ATOM 1982 O O . ASN A 1 259 ? -18.433 -16.561 21.972 1.00 85.69 259 ASN A O 1
ATOM 1986 N N . PRO A 1 260 ? -17.413 -18.145 23.212 1.00 75.50 260 PRO A N 1
ATOM 1987 C CA . PRO A 1 260 ? -18.163 -19.255 22.623 1.00 75.50 260 PRO A CA 1
ATOM 1988 C C . PRO A 1 260 ? -19.678 -19.170 22.882 1.00 75.50 260 PRO A C 1
ATOM 1990 O O . PRO A 1 260 ? -20.445 -19.795 22.155 1.00 75.50 260 PRO A O 1
ATOM 1993 N N . GLY A 1 261 ? -20.118 -18.331 23.827 1.00 67.25 261 GLY A N 1
ATOM 1994 C CA . GLY A 1 261 ? -21.525 -18.100 24.134 1.00 67.25 261 GLY A CA 1
ATOM 1995 C C . GLY A 1 261 ? -22.142 -19.252 24.923 1.00 67.25 261 GLY A C 1
ATOM 1996 O O . GLY A 1 261 ? -21.924 -20.418 24.612 1.00 67.25 261 GLY A O 1
ATOM 1997 N N . ARG A 1 262 ? -22.958 -18.941 25.937 1.00 59.31 262 ARG A N 1
ATOM 1998 C CA . ARG A 1 262 ? -23.770 -19.967 26.624 1.00 59.31 262 ARG A CA 1
ATOM 1999 C C . ARG A 1 262 ? -24.924 -20.472 25.742 1.00 59.31 262 ARG A C 1
ATOM 2001 O O . ARG A 1 262 ? -25.349 -21.609 25.893 1.00 59.31 262 ARG A O 1
ATOM 2008 N N . ASP A 1 263 ? -25.343 -19.664 24.766 1.00 61.03 263 ASP A N 1
ATOM 2009 C CA . ASP A 1 263 ? -26.503 -19.910 23.894 1.00 61.03 263 ASP A CA 1
ATOM 2010 C C . ASP A 1 263 ? -26.130 -20.525 22.525 1.00 61.03 263 ASP A C 1
ATOM 2012 O O . ASP A 1 263 ? -26.904 -20.453 21.570 1.00 61.03 263 ASP A O 1
ATOM 2016 N N . GLY A 1 264 ? -24.906 -21.049 22.372 1.00 63.41 264 GLY A N 1
ATOM 2017 C CA . GLY A 1 264 ? -24.401 -21.619 21.110 1.00 63.41 264 GLY A CA 1
ATOM 2018 C C . GLY A 1 264 ? -24.089 -20.596 20.005 1.00 63.41 264 GLY A C 1
ATOM 2019 O O . GLY A 1 264 ? -23.691 -20.971 18.901 1.00 63.41 264 GLY A O 1
ATOM 2020 N N . LYS A 1 265 ? -24.247 -19.296 20.282 1.00 72.94 265 LYS A N 1
ATOM 2021 C CA . LYS A 1 265 ? -23.869 -18.198 19.381 1.00 72.94 265 LYS A CA 1
ATOM 2022 C C . LYS A 1 265 ? -22.460 -17.711 19.716 1.00 72.94 265 LYS A C 1
ATOM 2024 O O . LYS A 1 265 ? -22.250 -17.062 20.740 1.00 72.94 265 LYS A O 1
ATOM 2029 N N . ARG A 1 266 ? -21.505 -17.984 18.820 1.00 82.44 266 ARG A N 1
ATOM 2030 C CA . ARG A 1 266 ? -20.126 -17.480 18.915 1.00 82.44 266 ARG A CA 1
ATOM 2031 C C . ARG A 1 266 ? -20.147 -15.954 18.771 1.00 82.44 266 ARG A C 1
ATOM 2033 O O . ARG A 1 266 ? -20.603 -15.439 17.753 1.00 82.44 266 ARG A O 1
ATOM 2040 N N . ARG A 1 267 ? -19.662 -15.229 19.774 1.00 86.06 267 ARG A N 1
ATOM 2041 C CA . ARG A 1 267 ? -19.573 -13.759 19.792 1.00 86.06 267 ARG A CA 1
ATOM 2042 C C . ARG A 1 267 ? -18.143 -13.316 19.542 1.00 86.06 267 ARG A C 1
ATOM 2044 O O . ARG A 1 267 ? -17.209 -14.032 19.894 1.00 86.06 267 ARG A O 1
ATOM 2051 N N . VAL A 1 268 ? -17.980 -12.135 18.957 1.00 87.50 268 VAL A N 1
ATOM 2052 C CA . VAL A 1 268 ? -16.675 -11.510 18.746 1.00 87.50 268 VAL A CA 1
ATOM 2053 C C . VAL A 1 268 ? -16.685 -10.070 19.242 1.00 87.50 268 VAL A C 1
ATOM 2055 O O . VAL A 1 268 ? -17.608 -9.316 18.939 1.00 87.50 268 VAL A O 1
ATOM 2058 N N . LEU A 1 269 ? -15.646 -9.699 19.983 1.00 88.38 269 LEU A N 1
ATOM 2059 C CA . LEU A 1 269 ? -15.296 -8.328 20.319 1.00 88.38 269 LEU A CA 1
ATOM 2060 C C . LEU A 1 269 ? -14.064 -7.968 19.507 1.00 88.38 269 LEU A C 1
ATOM 2062 O O . LEU A 1 269 ? -13.062 -8.679 19.547 1.00 88.38 269 LEU A O 1
ATOM 2066 N N . ARG A 1 270 ? -14.135 -6.866 18.766 1.00 89.94 270 ARG A N 1
ATOM 2067 C CA . ARG A 1 270 ? -12.996 -6.355 18.003 1.00 89.94 270 ARG A CA 1
ATOM 2068 C C . ARG A 1 270 ? -12.731 -4.907 18.354 1.00 89.94 270 ARG A C 1
ATOM 2070 O O . ARG A 1 270 ? -13.676 -4.131 18.520 1.00 89.94 270 ARG A O 1
ATOM 2077 N N . LEU A 1 271 ? -11.452 -4.559 18.436 1.00 90.50 271 LEU A N 1
ATOM 2078 C CA . LEU A 1 271 ? -10.998 -3.233 18.824 1.00 90.50 271 LEU A CA 1
ATOM 2079 C C . LEU A 1 271 ? -9.933 -2.711 17.851 1.00 90.50 271 LEU A C 1
ATOM 2081 O O . LEU A 1 271 ? -8.947 -3.390 17.561 1.00 90.50 271 LEU A O 1
ATOM 2085 N N . TRP A 1 272 ? -10.122 -1.479 17.379 1.00 90.50 272 TRP A N 1
ATOM 2086 C CA . TRP A 1 272 ? -9.219 -0.785 16.462 1.00 90.50 272 TRP A CA 1
ATOM 2087 C C . TRP A 1 272 ? -8.647 0.483 17.094 1.00 90.50 272 TRP A C 1
ATOM 2089 O O . TRP A 1 272 ? -9.370 1.199 17.800 1.00 90.50 272 TRP A O 1
ATOM 2099 N N . PRO A 1 273 ? -7.371 0.808 16.816 1.00 90.62 273 PRO A N 1
ATOM 2100 C CA . PRO A 1 273 ? -6.800 2.086 17.212 1.00 90.62 273 PRO A CA 1
ATOM 2101 C C . PRO A 1 273 ? -7.491 3.227 16.472 1.00 90.62 273 PRO A C 1
ATOM 2103 O O . PRO A 1 273 ? -7.942 3.076 15.336 1.00 90.62 273 PRO A O 1
ATOM 2106 N N . THR A 1 274 ? -7.529 4.403 17.089 1.00 88.88 274 THR A N 1
ATOM 2107 C CA . THR A 1 274 ? -8.045 5.614 16.440 1.00 88.88 274 THR A CA 1
ATOM 2108 C C . THR A 1 274 ? -6.958 6.673 16.320 1.00 88.88 274 THR A C 1
ATOM 2110 O O . THR A 1 274 ? -5.870 6.549 16.882 1.00 88.88 274 THR A O 1
ATOM 2113 N N . ARG A 1 275 ? -7.227 7.733 15.551 1.00 87.38 275 ARG A N 1
ATOM 2114 C CA . ARG A 1 275 ? -6.343 8.910 15.514 1.00 87.38 275 ARG A CA 1
ATOM 2115 C C . ARG A 1 275 ? -6.395 9.740 16.793 1.00 87.38 275 ARG A C 1
ATOM 2117 O O . ARG A 1 275 ? -5.567 10.630 16.959 1.00 87.38 275 ARG A O 1
ATOM 2124 N N . PHE A 1 276 ? -7.373 9.495 17.658 1.00 88.62 276 PHE A N 1
ATOM 2125 C CA . PHE A 1 276 ? -7.597 10.322 18.823 1.00 88.62 276 PHE A CA 1
ATOM 2126 C C . PHE A 1 276 ? -6.803 9.808 20.025 1.00 88.62 276 PHE A C 1
ATOM 2128 O O . PHE A 1 276 ? -6.706 8.604 20.268 1.00 88.62 276 PHE A O 1
ATOM 2135 N N . ARG A 1 277 ? -6.243 10.730 20.806 1.00 90.88 277 ARG A N 1
ATOM 2136 C CA . ARG A 1 277 ? -5.668 10.435 22.125 1.00 90.88 277 ARG A CA 1
ATOM 2137 C C . ARG A 1 277 ? -6.243 11.394 23.150 1.00 90.88 277 ARG A C 1
ATOM 2139 O O . ARG A 1 277 ? -6.528 12.549 22.824 1.00 90.88 277 ARG A O 1
ATOM 2146 N N . LEU A 1 278 ? -6.409 10.925 24.383 1.00 89.94 278 LEU A N 1
ATOM 2147 C CA . LEU A 1 278 ? -6.809 11.817 25.461 1.00 89.94 278 LEU A CA 1
ATOM 2148 C C . LEU A 1 278 ? -5.663 12.781 25.797 1.00 89.94 278 LEU A C 1
ATOM 2150 O O . LEU A 1 278 ? -4.497 12.388 25.816 1.00 89.94 278 LEU A O 1
ATOM 2154 N N . ALA A 1 279 ? -5.981 14.051 26.045 1.00 87.88 279 ALA A N 1
ATOM 2155 C CA . ALA A 1 279 ? -4.997 15.061 26.425 1.00 87.88 279 ALA A CA 1
ATOM 2156 C C . ALA A 1 279 ? -4.272 14.635 27.717 1.00 87.88 279 ALA A C 1
ATOM 2158 O O . ALA A 1 279 ? -4.901 14.516 28.766 1.00 87.88 279 ALA A O 1
ATOM 2159 N N . GLY A 1 280 ? -2.965 14.361 27.621 1.00 81.81 280 GLY A N 1
ATOM 2160 C CA . GLY A 1 280 ? -2.165 13.838 28.737 1.00 81.81 280 GLY A CA 1
ATOM 2161 C C . GLY A 1 280 ? -2.545 12.419 29.189 1.00 81.81 280 GLY A C 1
ATOM 2162 O O . GLY A 1 280 ? -2.179 12.024 30.291 1.00 81.81 280 GLY A O 1
ATOM 2163 N N . GLY A 1 281 ? -3.295 11.671 28.373 1.00 83.25 281 GLY A N 1
ATOM 2164 C CA . GLY A 1 281 ? -3.867 10.372 28.729 1.00 83.25 281 GLY A CA 1
ATOM 2165 C C . GLY A 1 281 ? -3.647 9.275 27.675 1.00 83.25 281 GLY A C 1
ATOM 2166 O O . GLY A 1 281 ? -2.872 9.452 26.730 1.00 83.25 281 GLY A O 1
ATOM 2167 N N . PRO A 1 282 ? -4.317 8.118 27.835 1.00 87.69 282 PRO A N 1
ATOM 2168 C CA . PRO A 1 282 ? -4.140 6.967 26.953 1.00 87.69 282 PRO A CA 1
ATOM 2169 C C . PRO A 1 282 ? -4.738 7.186 25.546 1.00 87.69 282 PRO A C 1
ATOM 2171 O O . PRO A 1 282 ? -5.539 8.107 25.329 1.00 87.69 282 PRO A O 1
ATOM 2174 N N . PRO A 1 283 ? -4.353 6.354 24.557 1.00 91.12 283 PRO A N 1
ATOM 2175 C CA . PRO A 1 283 ? -4.978 6.360 23.237 1.00 91.12 283 PRO A CA 1
ATOM 2176 C C . PRO A 1 283 ? -6.457 5.960 23.297 1.00 91.12 283 PRO A C 1
ATOM 2178 O O . PRO A 1 283 ? -6.873 5.203 24.175 1.00 91.12 283 PRO A O 1
ATOM 2181 N N . LEU A 1 284 ? -7.236 6.470 22.339 1.00 91.12 284 LEU A N 1
ATOM 2182 C CA . LEU A 1 284 ? -8.628 6.078 22.149 1.00 91.12 284 LEU A CA 1
ATOM 2183 C C . LEU A 1 284 ? -8.736 4.961 21.116 1.00 91.12 284 LEU A C 1
ATOM 2185 O O . LEU A 1 284 ? -8.105 4.986 20.054 1.00 91.12 284 LEU A O 1
ATOM 2189 N N . TRP A 1 285 ? -9.616 4.025 21.417 1.00 91.44 285 TRP A N 1
ATOM 2190 C CA . TRP A 1 285 ? -9.926 2.846 20.637 1.00 91.44 285 TRP A CA 1
ATOM 2191 C C . TRP A 1 285 ? -11.420 2.818 20.335 1.00 91.44 285 TRP A C 1
ATOM 2193 O O . TRP A 1 285 ? -12.235 3.303 21.122 1.00 91.44 285 TRP A O 1
ATOM 2203 N N . VAL A 1 286 ? -11.788 2.230 19.204 1.00 91.12 286 VAL A N 1
ATOM 2204 C CA . VAL A 1 286 ? -13.186 2.027 18.818 1.00 91.12 286 VAL A CA 1
ATOM 2205 C C . VAL A 1 286 ? -13.402 0.564 18.492 1.00 91.12 286 VAL A C 1
ATOM 2207 O O . VAL A 1 286 ? -12.512 -0.093 17.954 1.00 91.12 286 VAL A O 1
ATOM 2210 N N . GLY A 1 287 ? -14.572 0.040 18.823 1.00 89.00 287 GLY A N 1
ATOM 2211 C CA . GLY A 1 287 ? -14.858 -1.363 18.611 1.00 89.00 287 GLY A CA 1
ATOM 2212 C C . GLY A 1 287 ? -16.336 -1.666 18.522 1.00 89.00 287 GLY A C 1
ATOM 2213 O O . GLY A 1 287 ? -17.207 -0.804 18.682 1.00 89.00 287 GLY A O 1
ATOM 2214 N N . TYR A 1 288 ? -16.609 -2.938 18.283 1.00 87.12 288 TYR A N 1
ATOM 2215 C CA . TYR A 1 288 ? -17.949 -3.474 18.395 1.00 87.12 288 TYR A CA 1
ATOM 2216 C C . TYR A 1 288 ? -17.923 -4.876 18.991 1.00 87.12 288 TYR A C 1
ATOM 2218 O O . TYR A 1 288 ? -16.920 -5.590 18.905 1.00 87.12 288 TYR A O 1
ATOM 2226 N N . VAL A 1 289 ? -19.064 -5.267 19.550 1.00 86.50 289 VAL A N 1
ATOM 2227 C CA . VAL A 1 289 ? -19.378 -6.658 19.870 1.00 86.50 289 VAL A CA 1
ATOM 2228 C C . VAL A 1 289 ? -20.491 -7.119 18.950 1.00 86.50 289 VAL A C 1
ATOM 2230 O O . VAL A 1 289 ? -21.471 -6.401 18.753 1.00 86.50 289 VAL A O 1
ATOM 2233 N N . ALA A 1 290 ? -20.328 -8.295 18.357 1.00 83.56 290 ALA A N 1
ATOM 2234 C CA . ALA A 1 290 ? -21.327 -8.845 17.460 1.00 83.56 290 ALA A CA 1
ATOM 2235 C C . ALA A 1 290 ? -21.329 -10.373 17.451 1.00 83.56 290 ALA A C 1
ATOM 2237 O O . ALA A 1 290 ? -20.340 -11.032 17.778 1.00 83.56 290 ALA A O 1
ATOM 2238 N N . ASN A 1 291 ? -22.458 -10.933 17.023 1.00 84.12 291 ASN A N 1
ATOM 2239 C CA . ASN A 1 291 ? -22.595 -12.364 16.804 1.00 84.12 291 ASN A CA 1
ATOM 2240 C C . ASN A 1 291 ? -21.928 -12.763 15.487 1.00 84.12 291 ASN A C 1
ATOM 2242 O O . ASN A 1 291 ? -22.086 -12.098 14.459 1.00 84.12 291 ASN A O 1
ATOM 2246 N N . LEU A 1 292 ? -21.211 -13.879 15.518 1.00 83.06 292 LEU A N 1
ATOM 2247 C CA . LEU A 1 292 ? -20.719 -14.539 14.324 1.00 83.06 292 LEU A CA 1
ATOM 2248 C C . LEU A 1 292 ? -21.792 -15.486 13.798 1.00 83.06 292 LEU A C 1
ATOM 2250 O O . LEU A 1 292 ? -22.409 -16.254 14.535 1.00 83.06 292 LEU A O 1
ATOM 2254 N N . ARG A 1 293 ? -21.967 -15.452 12.484 1.00 82.94 293 ARG A N 1
ATOM 2255 C CA . ARG A 1 293 ? -22.720 -16.430 11.712 1.00 82.94 293 ARG A CA 1
ATOM 2256 C C . ARG A 1 293 ? -21.776 -17.107 10.737 1.00 82.94 293 ARG A C 1
ATOM 2258 O O . ARG A 1 293 ? -20.791 -16.525 10.283 1.00 82.94 293 ARG A O 1
ATOM 2265 N N . ARG A 1 294 ? -22.098 -18.336 10.371 1.00 82.12 294 ARG A N 1
ATOM 2266 C CA . ARG A 1 294 ? -21.360 -19.028 9.326 1.00 82.12 294 ARG A CA 1
ATOM 2267 C C . ARG A 1 294 ? -21.806 -18.506 7.956 1.00 82.12 294 ARG A C 1
ATOM 2269 O O . ARG A 1 294 ? -22.986 -18.570 7.626 1.00 82.12 294 ARG A O 1
ATOM 2276 N N . GLY A 1 295 ? -20.868 -17.967 7.185 1.00 80.81 295 GLY A N 1
ATOM 2277 C CA . GLY A 1 295 ? -21.035 -17.660 5.765 1.00 80.81 295 GLY A CA 1
ATOM 2278 C C . GLY A 1 295 ? -20.446 -18.770 4.896 1.00 80.81 295 GLY A C 1
ATOM 2279 O O . GLY A 1 295 ? -19.492 -19.434 5.309 1.00 80.81 295 GLY A O 1
ATOM 2280 N N . SER A 1 296 ? -21.000 -18.964 3.698 1.00 81.75 296 SER A N 1
ATOM 2281 C CA . SER A 1 296 ? -20.391 -19.791 2.656 1.00 81.75 296 SER A CA 1
ATOM 2282 C C . SER A 1 296 ? -20.321 -19.047 1.321 1.00 81.75 296 SER A C 1
ATOM 2284 O O . SER A 1 296 ? -21.183 -18.225 1.004 1.00 81.75 296 SER A O 1
ATOM 2286 N N . ILE A 1 297 ? -19.267 -19.308 0.547 1.00 81.75 297 ILE A N 1
ATOM 2287 C CA . ILE A 1 297 ? -19.167 -18.935 -0.869 1.00 81.75 297 ILE A CA 1
ATOM 2288 C C . ILE A 1 297 ? -19.162 -20.227 -1.674 1.00 81.75 297 ILE A C 1
ATOM 2290 O O . ILE A 1 297 ? -18.261 -21.052 -1.508 1.00 81.75 297 ILE A O 1
ATOM 2294 N N . LEU A 1 298 ? -20.161 -20.377 -2.551 1.00 80.88 298 LEU A N 1
ATOM 2295 C CA . LEU A 1 298 ? -20.303 -21.516 -3.469 1.00 80.88 298 LEU A CA 1
ATOM 2296 C C . LEU A 1 298 ? -20.248 -22.888 -2.764 1.00 80.88 298 LEU A C 1
ATOM 2298 O O . LEU A 1 298 ? -19.842 -23.863 -3.381 1.00 80.88 298 LEU A O 1
ATOM 2302 N N . ASP A 1 299 ? -20.572 -22.941 -1.466 1.00 77.81 299 ASP A N 1
ATOM 2303 C CA . ASP A 1 299 ? -20.416 -24.101 -0.570 1.00 77.81 299 ASP A CA 1
ATOM 2304 C C . ASP A 1 299 ? -19.021 -24.754 -0.537 1.00 77.81 299 ASP A C 1
ATOM 2306 O O . ASP A 1 299 ? -18.843 -25.827 0.032 1.00 77.81 299 ASP A O 1
ATOM 2310 N N . LEU A 1 300 ? -18.011 -24.068 -1.073 1.00 78.56 300 LEU A N 1
ATOM 2311 C CA . LEU A 1 300 ? -16.611 -24.498 -1.086 1.00 78.56 300 LEU A CA 1
ATOM 2312 C C . LEU A 1 300 ? -15.791 -23.801 -0.002 1.00 78.56 300 LEU A C 1
ATOM 2314 O O . LEU A 1 300 ? -14.833 -24.368 0.513 1.00 78.56 300 LEU A O 1
ATOM 2318 N N . ILE A 1 301 ? -16.163 -22.565 0.339 1.00 82.31 301 ILE A N 1
ATOM 2319 C CA . ILE A 1 301 ? -15.433 -21.739 1.301 1.00 82.31 301 ILE A CA 1
ATOM 2320 C C . ILE A 1 301 ? -16.369 -21.385 2.447 1.00 82.31 301 ILE A C 1
ATOM 2322 O O . ILE A 1 301 ? -17.387 -20.735 2.215 1.00 82.31 301 ILE A O 1
ATOM 2326 N N . ALA A 1 302 ? -16.026 -21.781 3.670 1.00 83.06 302 ALA A N 1
ATOM 2327 C CA . ALA A 1 302 ? -16.737 -21.416 4.889 1.00 83.06 302 ALA A CA 1
ATOM 2328 C C . ALA A 1 302 ? -15.954 -20.344 5.652 1.00 83.06 302 ALA A C 1
ATOM 2330 O O . ALA A 1 302 ? -14.752 -20.475 5.868 1.00 83.06 302 ALA A O 1
ATOM 2331 N N . PHE A 1 303 ? -16.633 -19.281 6.082 1.00 83.38 303 PHE A N 1
ATOM 2332 C CA . PHE A 1 303 ? -15.996 -18.194 6.825 1.00 83.38 303 PHE A CA 1
ATOM 2333 C C . PHE A 1 303 ? -16.905 -17.637 7.925 1.00 83.38 303 PHE A C 1
ATOM 2335 O O . PHE A 1 303 ? -18.133 -17.640 7.783 1.00 83.38 303 PHE A O 1
ATOM 2342 N N . PRO A 1 304 ? -16.330 -17.135 9.030 1.00 82.00 304 PRO A N 1
ATOM 2343 C CA . PRO A 1 304 ? -17.096 -16.451 10.055 1.00 82.00 304 PRO A CA 1
ATOM 2344 C C . PRO A 1 304 ? -17.461 -15.051 9.551 1.00 82.00 304 PRO A C 1
ATOM 2346 O O . PRO A 1 304 ? -16.600 -14.195 9.346 1.00 82.00 304 PRO A O 1
ATOM 2349 N N . ALA A 1 305 ? -18.751 -14.814 9.343 1.00 80.81 305 ALA A N 1
ATOM 2350 C CA . ALA A 1 305 ? -19.292 -13.508 9.001 1.00 80.81 305 ALA A CA 1
ATOM 2351 C C . ALA A 1 305 ? -19.908 -12.868 10.245 1.00 80.81 305 ALA A C 1
ATOM 2353 O O . ALA A 1 305 ? -20.550 -13.540 11.047 1.00 80.81 305 ALA A O 1
ATOM 2354 N N . THR A 1 306 ? -19.764 -11.559 10.397 1.00 77.25 306 THR A N 1
ATOM 2355 C CA . THR A 1 306 ? -20.456 -10.833 11.461 1.00 77.25 306 THR A CA 1
ATOM 2356 C C . THR A 1 306 ? -21.917 -10.605 11.056 1.00 77.25 306 THR A C 1
ATOM 2358 O O . THR A 1 306 ? -22.190 -10.156 9.940 1.00 77.25 306 THR A O 1
ATOM 2361 N N . ASP A 1 307 ? -22.869 -10.907 11.937 1.00 73.00 307 ASP A N 1
ATOM 2362 C CA . ASP A 1 307 ? -24.287 -10.625 11.695 1.00 73.00 307 ASP A CA 1
ATOM 2363 C C . ASP A 1 307 ? -24.530 -9.105 11.662 1.00 73.00 307 ASP A C 1
ATOM 2365 O O . ASP A 1 307 ? -24.094 -8.380 12.554 1.00 73.00 307 ASP A O 1
ATOM 2369 N N . SER A 1 308 ? -25.150 -8.597 10.594 1.00 60.31 308 SER A N 1
ATOM 2370 C CA . SER A 1 308 ? -25.389 -7.163 10.383 1.00 60.31 308 SER A CA 1
ATOM 2371 C C . SER A 1 308 ? -26.751 -6.692 10.896 1.00 60.31 308 SER A C 1
ATOM 2373 O O . SER A 1 308 ? -26.941 -5.486 11.047 1.00 60.31 308 SER A O 1
ATOM 2375 N N . GLN A 1 309 ? -27.691 -7.610 11.166 1.00 52.59 309 GLN A N 1
ATOM 2376 C CA . GLN A 1 309 ? -29.045 -7.263 11.618 1.00 52.59 309 GLN A CA 1
ATOM 2377 C C . GLN A 1 309 ? -29.204 -7.262 13.141 1.00 52.59 309 GLN A C 1
ATOM 2379 O O . GLN A 1 309 ? -30.079 -6.574 13.662 1.00 52.59 309 GLN A O 1
ATOM 2384 N N . ALA A 1 310 ? -28.315 -7.938 13.870 1.00 51.97 310 ALA A N 1
ATOM 2385 C CA . ALA A 1 310 ? -28.224 -7.859 15.327 1.00 51.97 310 ALA A CA 1
ATOM 2386 C C . ALA A 1 310 ? -27.481 -6.581 15.773 1.00 51.97 310 ALA A C 1
ATOM 2388 O O . ALA A 1 310 ? -26.478 -6.638 16.480 1.00 51.97 310 ALA A O 1
ATOM 2389 N N . GLY A 1 311 ? -27.928 -5.418 15.290 1.00 50.06 311 GLY A N 1
ATOM 2390 C CA . GLY A 1 311 ? -27.341 -4.113 15.591 1.00 50.06 311 GLY A CA 1
ATOM 2391 C C . GLY A 1 311 ? -27.631 -3.678 17.026 1.00 50.06 311 GLY A C 1
ATOM 2392 O O . GLY A 1 311 ? -28.490 -2.833 17.253 1.00 50.06 311 GLY A O 1
ATOM 2393 N N . GLY A 1 312 ? -26.932 -4.264 17.993 1.00 58.78 312 GLY A N 1
ATOM 2394 C CA . GLY A 1 312 ? -27.035 -3.902 19.401 1.00 58.78 312 GLY A CA 1
ATOM 2395 C C . GLY A 1 312 ? -26.277 -4.876 20.294 1.00 58.78 312 GLY A C 1
ATOM 2396 O O . GLY A 1 312 ? -26.239 -6.075 20.028 1.00 58.78 312 GLY A O 1
ATOM 2397 N N . LEU A 1 313 ? -25.680 -4.351 21.365 1.00 64.44 313 LEU A N 1
ATOM 2398 C CA . LEU A 1 313 ? -25.202 -5.175 22.473 1.00 64.44 313 LEU A CA 1
ATOM 2399 C C . LEU A 1 313 ? -26.394 -5.935 23.060 1.00 64.44 313 LEU A C 1
ATOM 2401 O O . LEU A 1 313 ? -27.430 -5.321 23.329 1.00 64.44 313 LEU A O 1
ATOM 2405 N N . SER A 1 314 ? -26.264 -7.249 23.263 1.00 68.62 314 SER A N 1
ATOM 2406 C CA . SER A 1 314 ? -27.272 -7.968 24.045 1.00 68.62 314 SER A CA 1
ATOM 2407 C C . SER A 1 314 ? -27.302 -7.408 25.473 1.00 68.62 314 SER A C 1
ATOM 2409 O O . SER A 1 314 ? -26.308 -6.856 25.947 1.00 68.62 314 SER A O 1
ATOM 2411 N N . LEU A 1 315 ? -28.433 -7.529 26.175 1.00 62.38 315 LEU A N 1
ATOM 2412 C CA . LEU A 1 315 ? -28.555 -7.035 27.555 1.00 62.38 315 LEU A CA 1
ATOM 2413 C C . LEU A 1 315 ? -27.481 -7.634 28.482 1.00 62.38 315 LEU A C 1
ATOM 2415 O O . LEU A 1 315 ? -26.940 -6.916 29.317 1.00 62.38 315 LEU A O 1
ATOM 2419 N N . GLY A 1 316 ? -27.138 -8.914 28.289 1.00 68.50 316 GLY A N 1
ATOM 2420 C CA . GLY A 1 316 ? -26.064 -9.584 29.028 1.00 68.50 316 GLY A CA 1
ATOM 2421 C C . GLY A 1 316 ? -24.681 -9.033 28.684 1.00 68.50 316 GLY A C 1
ATOM 2422 O O . GLY A 1 316 ? -23.947 -8.646 29.584 1.00 68.50 316 GLY A O 1
ATOM 2423 N N . ASP A 1 317 ? -24.364 -8.886 27.390 1.00 73.31 317 ASP A N 1
ATOM 2424 C CA . ASP A 1 317 ? -23.083 -8.291 26.964 1.00 73.31 317 ASP A CA 1
ATOM 2425 C C . ASP A 1 317 ? -22.925 -6.863 27.490 1.00 73.31 317 ASP A C 1
ATOM 2427 O O . ASP A 1 317 ? -21.829 -6.428 27.828 1.00 73.31 317 ASP A O 1
ATOM 2431 N N . ARG A 1 318 ? -24.028 -6.112 27.544 1.00 78.50 318 ARG A N 1
ATOM 2432 C CA . ARG A 1 318 ? -24.023 -4.747 28.050 1.00 78.50 318 ARG A CA 1
ATOM 2433 C C . ARG A 1 318 ? -23.697 -4.707 29.542 1.00 78.50 318 ARG A C 1
ATOM 2435 O O . ARG A 1 318 ? -22.868 -3.894 29.926 1.00 78.50 318 ARG A O 1
ATOM 2442 N N . ALA A 1 319 ? -24.304 -5.576 30.350 1.00 77.25 319 ALA A N 1
ATOM 2443 C CA . ALA A 1 319 ? -24.026 -5.651 31.783 1.00 77.25 319 ALA A CA 1
ATOM 2444 C C . ALA A 1 319 ? -22.575 -6.077 32.061 1.00 77.25 319 ALA A C 1
ATOM 2446 O O . ALA A 1 319 ? -21.893 -5.429 32.853 1.00 77.25 319 ALA A O 1
ATOM 2447 N N . ASP A 1 320 ? -22.084 -7.101 31.354 1.00 78.75 320 ASP A N 1
ATOM 2448 C CA . ASP A 1 320 ? -20.705 -7.582 31.492 1.00 78.75 320 ASP A CA 1
ATOM 2449 C C . ASP A 1 320 ? -19.700 -6.475 31.140 1.00 78.75 320 ASP A C 1
ATOM 2451 O O . ASP A 1 320 ? -18.754 -6.227 31.885 1.00 78.75 320 ASP A O 1
ATOM 2455 N N . LEU A 1 321 ? -19.927 -5.752 30.036 1.00 82.81 321 LEU A N 1
ATOM 2456 C CA . LEU A 1 321 ? -19.064 -4.643 29.621 1.00 82.81 321 LEU A CA 1
ATOM 2457 C C . LEU A 1 321 ? -19.199 -3.405 30.516 1.00 82.81 321 LEU A C 1
ATOM 2459 O O . LEU A 1 321 ? -18.222 -2.687 30.703 1.00 82.81 321 LEU A O 1
ATOM 2463 N N . GLU A 1 322 ? -20.380 -3.114 31.064 1.00 84.12 322 GLU A N 1
ATOM 2464 C CA . GLU A 1 322 ? -20.532 -2.023 32.034 1.00 84.12 322 GLU A CA 1
ATOM 2465 C C . GLU A 1 322 ? -19.739 -2.327 33.310 1.00 84.12 322 GLU A C 1
ATOM 2467 O O . GLU A 1 322 ? -19.035 -1.437 33.792 1.00 84.12 322 GLU A O 1
ATOM 2472 N N . ALA A 1 323 ? -19.747 -3.584 33.771 1.00 84.88 323 ALA A N 1
ATOM 2473 C CA . ALA A 1 323 ? -18.984 -4.030 34.934 1.00 84.88 323 ALA A CA 1
ATOM 2474 C C . ALA A 1 323 ? -17.464 -3.917 34.736 1.00 84.88 323 ALA A C 1
ATOM 2476 O O . ALA A 1 323 ? -16.754 -3.647 35.698 1.00 84.88 323 ALA A O 1
ATOM 2477 N N . VAL A 1 324 ? -16.943 -4.044 33.505 1.00 85.62 324 VAL A N 1
ATOM 2478 C CA . VAL A 1 324 ? -15.502 -3.869 33.209 1.00 85.62 324 VAL A CA 1
ATOM 2479 C C . VAL A 1 324 ? -14.970 -2.528 33.729 1.00 85.62 324 VAL A C 1
ATOM 2481 O O . VAL A 1 324 ? -13.831 -2.459 34.185 1.00 85.62 324 VAL A O 1
ATOM 2484 N N . ASN A 1 325 ? -15.784 -1.466 33.719 1.00 87.44 325 ASN A N 1
ATOM 2485 C CA . ASN A 1 325 ? -15.367 -0.153 34.218 1.00 87.44 325 ASN A CA 1
ATOM 2486 C C . ASN A 1 325 ? -14.996 -0.131 35.707 1.00 87.44 325 ASN A C 1
ATOM 2488 O O . ASN A 1 325 ? -14.258 0.771 36.100 1.00 87.44 325 ASN A O 1
ATOM 2492 N N . ASP A 1 326 ? -15.475 -1.087 36.503 1.00 87.25 326 ASP A N 1
ATOM 2493 C CA . ASP A 1 326 ? -15.169 -1.177 37.935 1.00 87.25 326 ASP A CA 1
ATOM 2494 C C . ASP A 1 326 ? -13.783 -1.791 38.193 1.00 87.25 326 ASP A C 1
ATOM 2496 O O . ASP A 1 326 ? -13.173 -1.542 39.231 1.00 87.25 326 ASP A O 1
ATOM 2500 N N . TRP A 1 327 ? -13.264 -2.558 37.229 1.00 86.50 327 TRP A N 1
ATOM 2501 C CA . TRP A 1 327 ? -11.956 -3.223 37.294 1.00 86.50 327 TRP A CA 1
ATOM 2502 C C . TRP A 1 327 ? -10.853 -2.425 36.593 1.00 86.50 327 TRP A C 1
ATOM 2504 O O . TRP A 1 327 ? -9.669 -2.709 36.770 1.00 86.50 327 TRP A O 1
ATOM 2514 N N . LEU A 1 328 ? -11.229 -1.430 35.785 1.00 87.25 328 LEU A N 1
ATOM 2515 C CA . LEU A 1 328 ? -10.285 -0.598 35.051 1.00 87.25 328 LEU A CA 1
ATOM 2516 C C . LEU A 1 328 ? -9.634 0.464 35.958 1.00 87.25 328 LEU A C 1
ATOM 2518 O O . LEU A 1 328 ? -10.303 1.067 36.802 1.00 87.25 328 LEU A O 1
ATOM 2522 N N . PRO A 1 329 ? -8.346 0.790 35.741 1.00 84.44 329 PRO A N 1
ATOM 2523 C CA . PRO A 1 329 ? -7.702 1.925 36.395 1.00 84.44 329 PRO A CA 1
ATOM 2524 C C . PRO A 1 329 ? -8.454 3.239 36.138 1.00 84.44 329 PRO A C 1
ATOM 2526 O O . PRO A 1 329 ? -8.982 3.460 35.052 1.00 84.44 329 PRO A O 1
ATOM 2529 N N . ALA A 1 330 ? -8.410 4.187 37.080 1.00 80.69 330 ALA A N 1
ATOM 2530 C CA . ALA A 1 330 ? -9.141 5.461 36.977 1.00 80.69 330 ALA A CA 1
ATOM 2531 C C . ALA A 1 330 ? -8.796 6.305 35.726 1.00 80.69 330 ALA A C 1
ATOM 2533 O O . ALA A 1 330 ? -9.604 7.128 35.272 1.00 80.69 330 ALA A O 1
ATOM 2534 N N . CYS A 1 331 ? -7.596 6.121 35.167 1.00 80.44 331 CYS A N 1
ATOM 2535 C CA . CYS A 1 331 ? -7.129 6.769 33.938 1.00 80.44 331 CYS A CA 1
ATOM 2536 C C . CYS A 1 331 ? -7.723 6.159 32.660 1.00 80.44 331 CYS A C 1
ATOM 2538 O O . CYS A 1 331 ? -7.635 6.780 31.600 1.00 80.44 331 CYS A O 1
ATOM 2540 N N . GLN A 1 332 ? -8.319 4.972 32.761 1.00 88.19 332 GLN A N 1
ATOM 2541 C CA . GLN A 1 332 ? -8.931 4.238 31.667 1.00 88.19 332 GLN A CA 1
ATOM 2542 C C . GLN A 1 332 ? -10.457 4.279 31.774 1.00 88.19 332 GLN A C 1
ATOM 2544 O O . GLN A 1 332 ? -11.029 4.565 32.831 1.00 88.19 332 GLN A O 1
ATOM 2549 N N . ARG A 1 333 ? -11.143 4.079 30.649 1.00 89.44 333 ARG A N 1
ATOM 2550 C CA . ARG A 1 333 ? -12.609 4.051 30.626 1.00 89.44 333 ARG A CA 1
ATOM 2551 C C . ARG A 1 333 ? -13.130 3.343 29.386 1.00 89.44 333 ARG A C 1
ATOM 2553 O O . ARG A 1 333 ? -12.683 3.637 28.278 1.00 89.44 333 ARG A O 1
ATOM 2560 N N . LEU A 1 334 ? -14.135 2.497 29.570 1.00 89.00 334 LEU A N 1
ATOM 2561 C CA . LEU A 1 334 ? -14.951 1.931 28.506 1.00 89.00 334 LEU A CA 1
ATOM 2562 C C . LEU A 1 334 ? -16.279 2.697 28.416 1.00 89.00 334 LEU A C 1
ATOM 2564 O O . LEU A 1 334 ? -17.010 2.837 29.397 1.00 89.00 334 LEU A O 1
ATOM 2568 N N . LEU A 1 335 ? -16.594 3.201 27.228 1.00 87.62 335 LEU A N 1
ATOM 2569 C CA . LEU A 1 335 ? -17.835 3.895 26.906 1.00 87.62 335 LEU A CA 1
ATOM 2570 C C . LEU A 1 335 ? -18.658 3.028 25.952 1.00 87.62 335 LEU A C 1
ATOM 2572 O O . LEU A 1 335 ? -18.198 2.697 24.860 1.00 87.62 335 LEU A O 1
ATOM 2576 N N . LEU A 1 336 ? -19.887 2.693 26.342 1.00 86.06 336 LEU A N 1
ATOM 2577 C CA . LEU A 1 336 ? -20.827 1.986 25.475 1.00 86.06 336 LEU A CA 1
ATOM 2578 C C . LEU A 1 336 ? -21.682 2.984 24.702 1.00 86.06 336 LEU A C 1
ATOM 2580 O O . LEU A 1 336 ? -22.272 3.899 25.276 1.00 86.06 336 LEU A O 1
ATOM 2584 N N . LEU A 1 337 ? -21.749 2.793 23.390 1.00 82.69 337 LEU A N 1
ATOM 2585 C CA . LEU A 1 337 ? -22.459 3.678 22.480 1.00 82.69 337 LEU A CA 1
ATOM 2586 C C . LEU A 1 337 ? -23.929 3.256 22.336 1.00 82.69 337 LEU A C 1
ATOM 2588 O O . LEU A 1 337 ? -24.242 2.062 22.402 1.00 82.69 337 LEU A O 1
ATOM 2592 N N . PRO A 1 338 ? -24.849 4.213 22.120 1.00 74.31 338 PRO A N 1
ATOM 2593 C CA . PRO A 1 338 ? -26.220 3.886 21.752 1.00 74.31 338 PRO A CA 1
ATOM 2594 C C . PRO A 1 338 ? -26.261 3.201 20.371 1.00 74.31 338 PRO A C 1
ATOM 2596 O O . PRO A 1 338 ? -25.383 3.447 19.536 1.00 74.31 338 PRO A O 1
ATOM 2599 N N . PRO A 1 339 ? -27.276 2.361 20.092 1.00 66.25 339 PRO A N 1
ATOM 2600 C CA . PRO A 1 339 ? -27.427 1.741 18.781 1.00 66.25 339 PRO A CA 1
ATOM 2601 C C . PRO A 1 339 ? -27.565 2.819 17.698 1.00 66.25 339 PRO A C 1
ATOM 2603 O O . PRO A 1 339 ? -28.383 3.734 17.806 1.00 66.25 339 PRO A O 1
ATOM 2606 N N . ALA A 1 340 ? -26.747 2.726 16.648 1.00 63.03 340 ALA A N 1
ATOM 2607 C CA . ALA A 1 340 ? -26.802 3.679 15.545 1.00 63.03 340 ALA A CA 1
ATOM 2608 C C . ALA A 1 340 ? -28.123 3.510 14.763 1.00 63.03 340 ALA A C 1
ATOM 2610 O O . ALA A 1 340 ? -28.493 2.371 14.459 1.00 63.03 340 ALA A O 1
ATOM 2611 N N . PRO A 1 341 ? -28.810 4.599 14.366 1.00 57.16 341 PRO A N 1
ATOM 2612 C CA . PRO A 1 341 ? -30.082 4.517 13.647 1.00 57.16 341 PRO A CA 1
ATOM 2613 C C . PRO A 1 341 ? -29.939 3.697 12.357 1.00 57.16 341 PRO A C 1
ATOM 2615 O O . PRO A 1 341 ? -28.980 3.872 11.596 1.00 57.16 341 PRO A O 1
ATOM 2618 N N . SER A 1 342 ? -30.864 2.764 12.117 1.00 55.09 342 SER A N 1
ATOM 2619 C CA . SER A 1 342 ? -30.831 1.864 10.959 1.00 55.09 342 SER A CA 1
ATOM 2620 C C . SER A 1 342 ? -30.899 2.653 9.642 1.00 55.09 342 SER A C 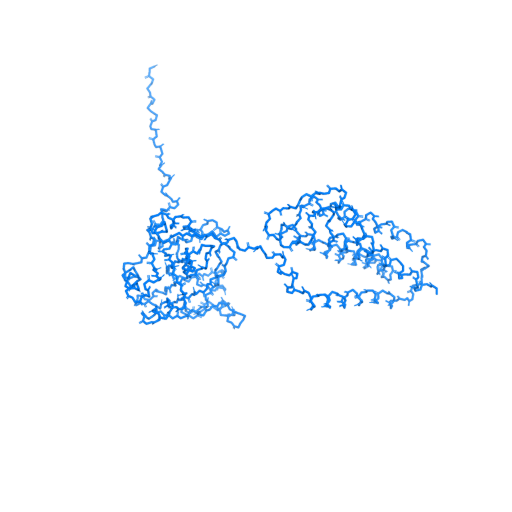1
ATOM 2622 O O . SER A 1 342 ? -31.601 3.655 9.534 1.00 55.09 342 SER A O 1
ATOM 2624 N N . LEU A 1 343 ? -30.179 2.198 8.608 1.00 52.25 343 LEU A N 1
ATOM 2625 C CA . LEU A 1 343 ? -30.165 2.841 7.277 1.00 52.25 343 LEU A CA 1
ATOM 2626 C C . LEU A 1 343 ? -31.537 2.829 6.567 1.00 52.25 343 LEU A C 1
ATOM 2628 O O . LEU A 1 343 ? -31.668 3.414 5.498 1.00 52.25 343 LEU A O 1
ATOM 2632 N N . HIS A 1 344 ? -32.548 2.167 7.139 1.00 44.78 344 HIS A N 1
ATOM 2633 C CA . HIS A 1 344 ? -33.861 1.961 6.527 1.00 44.78 344 HIS A CA 1
ATOM 2634 C C . HIS A 1 344 ? -35.002 2.776 7.151 1.00 44.78 344 HIS A C 1
ATOM 2636 O O . HIS A 1 344 ? -36.122 2.700 6.662 1.00 44.78 344 HIS A O 1
ATOM 2642 N N . ALA A 1 345 ? -34.748 3.618 8.155 1.00 35.91 345 ALA A N 1
ATOM 2643 C CA . ALA A 1 345 ? -35.783 4.469 8.757 1.00 35.91 345 ALA A CA 1
ATOM 2644 C C . ALA A 1 345 ? -36.046 5.778 7.969 1.00 35.91 345 ALA A C 1
ATOM 2646 O O . ALA A 1 345 ? -36.312 6.817 8.562 1.00 35.91 345 ALA A O 1
ATOM 2647 N N . GLY A 1 346 ? -35.919 5.747 6.636 1.00 32.53 346 GLY A N 1
ATOM 2648 C CA . GLY A 1 346 ? -35.977 6.935 5.771 1.00 32.53 346 GLY A CA 1
ATOM 2649 C C . GLY A 1 346 ? -36.788 6.764 4.485 1.00 32.53 346 GLY A C 1
ATOM 2650 O O . GLY A 1 346 ? -36.584 7.518 3.540 1.00 32.53 346 GLY A O 1
ATOM 2651 N N . SER A 1 347 ? -37.684 5.780 4.418 1.00 34.78 347 SER A N 1
ATOM 2652 C CA . SER A 1 347 ? -38.663 5.673 3.330 1.00 34.78 347 SER A CA 1
ATOM 2653 C C . SER A 1 347 ? -40.060 5.434 3.899 1.00 34.78 347 SER A C 1
ATOM 2655 O O . SER A 1 347 ? -40.602 4.335 3.799 1.00 34.78 347 SER A O 1
ATOM 2657 N N . GLU A 1 348 ? -40.642 6.462 4.518 1.00 30.41 348 GLU A N 1
ATOM 2658 C CA . GLU A 1 348 ? -42.100 6.535 4.609 1.00 30.41 348 GLU A CA 1
ATOM 2659 C C . GLU A 1 348 ? -42.660 6.733 3.190 1.00 30.41 348 GLU A C 1
ATOM 2661 O O . GLU A 1 348 ? -42.188 7.615 2.462 1.00 30.41 348 GLU A O 1
ATOM 2666 N N . PRO A 1 349 ? -43.651 5.939 2.751 1.00 35.19 349 PRO A N 1
ATOM 2667 C CA . PRO A 1 349 ? -44.331 6.199 1.498 1.00 35.19 349 PRO A CA 1
ATOM 2668 C C . PRO A 1 349 ? -45.200 7.441 1.694 1.00 35.19 349 PRO A C 1
ATOM 2670 O O . PRO A 1 349 ? -46.179 7.434 2.436 1.00 35.19 349 PRO A O 1
ATOM 2673 N N . HIS A 1 350 ? -44.836 8.529 1.024 1.00 31.86 350 HIS A N 1
ATOM 2674 C CA . HIS A 1 350 ? -45.636 9.744 0.966 1.00 31.86 350 HIS A CA 1
ATOM 2675 C C . HIS A 1 350 ? -46.921 9.455 0.164 1.00 31.86 350 HIS A C 1
ATOM 2677 O O . HIS A 1 350 ? -46.998 9.699 -1.039 1.00 31.86 350 HIS A O 1
ATOM 2683 N N . SER A 1 351 ? -47.940 8.893 0.817 1.00 34.59 351 SER A N 1
ATOM 2684 C CA . SER A 1 351 ? -49.286 8.751 0.265 1.00 34.59 351 SER A CA 1
ATOM 2685 C C . SER A 1 351 ? -49.968 10.121 0.248 1.00 34.59 351 SER A C 1
ATOM 2687 O O . SER A 1 351 ? -50.783 10.445 1.112 1.00 34.59 351 SER A O 1
ATOM 2689 N N . ARG A 1 352 ? -49.631 10.961 -0.735 1.00 36.16 352 ARG A N 1
ATOM 2690 C CA . ARG A 1 352 ? -50.493 12.089 -1.103 1.00 36.16 352 ARG A CA 1
ATOM 2691 C C . ARG A 1 352 ? -51.632 11.551 -1.959 1.00 36.16 352 ARG A C 1
ATOM 2693 O O . ARG A 1 352 ? -51.462 11.300 -3.149 1.00 36.16 352 ARG A O 1
ATOM 2700 N N . GLY A 1 353 ? -52.788 11.369 -1.326 1.00 33.09 353 GLY A N 1
ATOM 2701 C CA . GLY A 1 353 ? -54.058 11.221 -2.022 1.00 33.09 353 GLY A CA 1
ATOM 2702 C C . GLY A 1 353 ? -54.331 12.473 -2.851 1.00 33.09 353 GLY A C 1
ATOM 2703 O O . GLY A 1 353 ? -54.482 13.565 -2.308 1.00 33.09 353 GLY A O 1
ATOM 2704 N N . VAL A 1 354 ? -54.366 12.313 -4.171 1.00 35.88 354 VAL A N 1
ATOM 2705 C CA . VAL A 1 354 ? -54.908 13.313 -5.090 1.00 35.88 354 VAL A CA 1
ATOM 2706 C C . VAL A 1 354 ? -56.394 13.008 -5.227 1.00 35.88 354 VAL A C 1
ATOM 2708 O O . VAL A 1 354 ? -56.795 12.097 -5.947 1.00 35.88 354 VAL A O 1
ATOM 2711 N N . SER A 1 355 ? -57.213 13.752 -4.490 1.00 33.62 355 SER A N 1
ATOM 2712 C CA . SER A 1 355 ? -58.653 13.831 -4.702 1.00 33.62 355 SER A CA 1
ATOM 2713 C C . SER A 1 355 ? -58.916 14.605 -5.995 1.00 33.62 355 SER A C 1
ATOM 2715 O O . SER A 1 355 ? -58.712 15.817 -6.058 1.00 33.62 355 SER A O 1
ATOM 2717 N N . VAL A 1 356 ? -59.349 13.900 -7.037 1.00 36.78 356 VAL A N 1
ATOM 2718 C CA . VAL A 1 356 ? -59.898 14.503 -8.254 1.00 36.78 356 VAL A CA 1
ATOM 2719 C C . VAL A 1 356 ? -61.340 14.919 -7.963 1.00 36.78 356 VAL A C 1
ATOM 2721 O O . VAL A 1 356 ? -62.217 14.070 -7.844 1.00 36.78 356 VAL A O 1
ATOM 2724 N N . THR A 1 357 ? -61.593 16.221 -7.875 1.00 37.34 357 THR A N 1
ATOM 2725 C CA . THR A 1 357 ? -62.940 16.799 -7.970 1.00 37.34 357 THR A CA 1
ATOM 2726 C C . THR A 1 357 ? -63.039 17.569 -9.282 1.00 37.34 357 THR A C 1
ATOM 2728 O O . THR A 1 357 ? -62.429 18.626 -9.426 1.00 37.34 357 THR A O 1
ATOM 2731 N N . ARG A 1 358 ? -63.787 17.014 -10.244 1.00 34.53 358 ARG A N 1
ATOM 2732 C CA . ARG A 1 358 ? -64.417 17.784 -11.329 1.00 34.53 358 ARG A CA 1
ATOM 2733 C C . ARG A 1 358 ? -65.701 18.416 -10.787 1.00 34.53 358 ARG A C 1
ATOM 2735 O O . ARG A 1 358 ? -66.329 17.836 -9.898 1.00 34.53 358 ARG A O 1
ATOM 2742 N N . PRO A 1 359 ? -66.079 19.580 -11.309 1.00 44.19 359 PRO A N 1
ATOM 2743 C CA . PRO A 1 359 ? -67.218 19.575 -12.228 1.00 44.19 359 PRO A CA 1
ATOM 2744 C C . PRO A 1 359 ? -66.828 19.939 -13.660 1.00 44.19 359 PRO A C 1
ATOM 2746 O O . PRO A 1 359 ? -65.994 20.854 -13.842 1.00 44.19 359 PRO A O 1
#

pLDDT: mean 81.47, std 14.26, range [30.41, 97.62]